Protein AF-0000000087758299 (afdb_homodimer)

Foldseek 3Di:
DPPPQDAADDDPRLQVQLVQLVVLLVVLVVVLVVLVHDVVCLVCLLCVLVVLCCLCVVALVSNLVSSQVQQDLPVLVVLVVVQVPDPDHDCVSSNSSSSSSNSSSNQSNLQAARADSPDDQRHNHGHDDRSVVVVVVVVVVVVPPPVPPPPPDD/DPPPQDAADDDPRLQVQLVQLVVLLVVLVVVLVVLVHDVVCLVCLLCVLVVLCCLCVVALVSNLVSSQVQQDLPVLVVLVVVQVPDPDHDCVSSNSSSSSSNSNSNCSNLQAARADSPDDQHHRHHDPDRSVVVVVVVVVVVVPPPVPPPPPDD

Secondary structure (DSSP, 8-state):
----PPPP--HHHHHHHHHHHHHHHHHHHHHHHHTT--HHHHHHHHHHGGGGGGGGGG-HHHHHHHHHHHSSSHHHHHHHHHHHHSSS--HHHHHHHHHHHHHHHHHHHTT--PBPTT-TT-BSS--SS-HHHHHHHHHHHHHH----------/-----PPP--HHHHHHHHHHHHHHHHHHHHHHHHTT--HHHHHHHHHHGGGGGGGGGG-HHHHHHHHHHHSSSHHHHHHHHHHHHSSS--HHHHHHHHHHHHHHHHHHHTT--SBPTT-TT-BSS--SS-HHHHHHHHHHHHHH----------

Solvent-accessible surface area (backbone atoms only — not comparable to full-atom values): 15671 Å² total; per-residue (Å²): 127,84,74,68,75,60,47,28,45,53,71,68,51,30,53,49,50,17,43,28,14,41,32,41,20,51,28,22,50,46,47,32,56,70,69,64,59,61,65,67,58,40,59,55,51,40,54,50,48,61,60,33,46,59,30,40,81,75,34,45,56,48,12,22,52,38,34,35,69,57,53,47,57,41,64,33,31,46,34,42,32,51,37,61,69,39,94,81,49,65,65,63,41,47,46,51,20,23,33,49,44,20,36,42,12,47,42,22,38,56,30,43,51,44,40,40,55,87,33,92,52,33,20,60,33,26,30,89,54,62,45,72,51,49,59,51,45,53,51,42,52,62,61,60,57,58,78,77,73,75,76,78,74,132,129,83,72,68,75,59,47,26,45,54,70,67,51,29,52,49,51,17,44,30,14,41,32,41,20,50,30,22,51,46,47,34,56,70,68,64,58,60,65,68,57,41,58,55,51,39,53,51,49,60,60,34,46,60,31,40,81,76,33,44,57,48,12,20,52,37,31,36,69,58,54,49,55,42,64,33,33,47,34,41,33,52,36,60,68,40,94,81,49,64,65,63,41,45,46,51,20,23,32,49,43,20,35,42,11,47,43,22,38,54,30,43,50,43,42,40,55,86,34,90,54,33,23,61,33,24,48,83,50,59,50,70,49,52,59,52,48,53,52,44,54,62,60,62,58,59,80,76,74,75,77,79,74,133

Structure (mmCIF, N/CA/C/O backbone):
data_AF-0000000087758299-model_v1
#
loop_
_entity.id
_entity.type
_entity.pdbx_description
1 polymer 'DUF4260 family protein'
#
loop_
_atom_site.group_PDB
_atom_site.id
_atom_site.type_symbol
_atom_site.label_atom_id
_atom_site.label_alt_id
_atom_site.label_comp_id
_atom_site.label_asym_id
_atom_site.label_entity_id
_atom_site.label_seq_id
_atom_site.pdbx_PDB_ins_code
_atom_site.Cartn_x
_atom_site.Cartn_y
_atom_site.Cartn_z
_atom_site.occupancy
_atom_site.B_iso_or_equiv
_atom_site.auth_seq_id
_atom_site.auth_comp_id
_atom_site.auth_asym_id
_atom_site.auth_atom_id
_atom_site.pdbx_PDB_model_num
ATOM 1 N N . MET A 1 1 ? -8.422 23.734 21.812 1 24.78 1 MET A N 1
ATOM 2 C CA . MET A 1 1 ? -7.469 24.031 20.75 1 24.78 1 MET A CA 1
ATOM 3 C C . MET A 1 1 ? -7.848 23.312 19.453 1 24.78 1 MET A C 1
ATOM 5 O O . MET A 1 1 ? -8.039 22.094 19.453 1 24.78 1 MET A O 1
ATOM 9 N N . SER A 1 2 ? -8.492 23.953 18.547 1 30.08 2 SER A N 1
ATOM 10 C CA . SER A 1 2 ? -9.039 23.469 17.281 1 30.08 2 SER A CA 1
ATOM 11 C C . SER A 1 2 ? -8.008 22.656 16.5 1 30.08 2 SER A C 1
ATOM 13 O O . SER A 1 2 ? -7.031 23.203 15.992 1 30.08 2 SER A O 1
ATOM 15 N N . THR A 1 3 ? -7.633 21.562 16.953 1 37.59 3 THR A N 1
ATOM 16 C CA . THR A 1 3 ? -6.574 20.781 16.328 1 37.59 3 THR A CA 1
ATOM 17 C C . THR A 1 3 ? -6.832 20.625 14.836 1 37.59 3 THR A C 1
ATOM 19 O O . THR A 1 3 ? -7.891 20.125 14.43 1 37.59 3 THR A O 1
ATOM 22 N N . SER A 1 4 ? -6.457 21.609 14.117 1 42.75 4 SER A N 1
ATOM 23 C CA . SER A 1 4 ? -6.578 21.625 12.664 1 42.75 4 SER A CA 1
ATOM 24 C C . SER A 1 4 ? -6.34 20.234 12.078 1 42.75 4 SER A C 1
ATOM 26 O O . SER A 1 4 ? -5.5 19.484 12.578 1 42.75 4 SER A O 1
ATOM 28 N N . PRO A 1 5 ? -7.305 19.75 11.359 1 45.34 5 PRO A N 1
ATOM 29 C CA . PRO A 1 5 ? -7.176 18.422 10.766 1 45.34 5 PRO A CA 1
ATOM 30 C C . PRO A 1 5 ? -5.82 18.203 10.086 1 45.34 5 PRO A C 1
ATOM 32 O O . PRO A 1 5 ? -5.207 19.156 9.609 1 45.34 5 PRO A O 1
ATOM 35 N N . PRO A 1 6 ? -5.16 17.203 10.422 1 47.31 6 PRO A N 1
ATOM 36 C CA . PRO A 1 6 ? -3.846 16.906 9.852 1 47.31 6 PRO A CA 1
ATOM 37 C C . PRO A 1 6 ? -3.822 17.047 8.328 1 47.31 6 PRO A C 1
ATOM 39 O O . PRO A 1 6 ? -4.812 16.719 7.664 1 47.31 6 PRO A O 1
ATOM 42 N N . PRO A 1 7 ? -2.924 17.844 7.805 1 54.03 7 PRO A N 1
ATOM 43 C CA . PRO A 1 7 ? -2.885 18.031 6.352 1 54.03 7 PRO A CA 1
ATOM 44 C C . PRO A 1 7 ? -2.691 16.734 5.59 1 54.03 7 PRO A C 1
ATOM 46 O O . PRO A 1 7 ? -2.086 15.789 6.109 1 54.03 7 PRO A O 1
ATOM 49 N N . PRO A 1 8 ? -3.318 16.516 4.484 1 61.97 8 PRO A N 1
ATOM 50 C CA . PRO A 1 8 ? -3.125 15.414 3.533 1 61.97 8 PRO A CA 1
ATOM 51 C C . PRO A 1 8 ? -1.672 15.273 3.084 1 61.97 8 PRO A C 1
ATOM 53 O O . PRO A 1 8 ? -0.846 16.141 3.367 1 61.97 8 PRO A O 1
ATOM 56 N N . ALA A 1 9 ? -1.353 14.062 2.668 1 74 9 ALA A N 1
ATOM 57 C CA . ALA A 1 9 ? -0.071 13.914 1.982 1 74 9 ALA A CA 1
ATOM 58 C C . ALA A 1 9 ? 0.152 15.039 0.98 1 74 9 ALA A C 1
ATOM 60 O O . ALA A 1 9 ? -0.799 15.539 0.371 1 74 9 ALA A O 1
ATOM 61 N N . ARG A 1 10 ? 1.355 15.469 0.818 1 78.75 10 ARG A N 1
ATOM 62 C CA . ARG A 1 10 ? 1.661 16.641 0.002 1 78.75 10 ARG A CA 1
ATOM 63 C C . ARG A 1 10 ? 2.725 16.312 -1.042 1 78.75 10 ARG A C 1
ATOM 65 O O . ARG A 1 10 ? 3.547 15.422 -0.841 1 78.75 10 ARG A O 1
ATOM 72 N N . GLY A 1 11 ? 2.682 17.141 -2.141 1 84.06 11 GLY A N 1
ATOM 73 C CA . GLY A 1 11 ? 3.744 17.125 -3.131 1 84.06 11 GLY A CA 1
ATOM 74 C C . GLY A 1 11 ? 3.98 15.75 -3.73 1 84.06 11 GLY A C 1
ATOM 75 O O . GLY A 1 11 ? 3.029 15.062 -4.109 1 84.06 11 GLY A O 1
ATOM 76 N N . MET A 1 12 ? 5.277 15.477 -3.854 1 88.81 12 MET A N 1
ATOM 77 C CA . MET A 1 12 ? 5.676 14.242 -4.523 1 88.81 12 MET A CA 1
ATOM 78 C C . MET A 1 12 ? 5.242 13.023 -3.719 1 88.81 12 MET A C 1
ATOM 80 O O . MET A 1 12 ? 4.949 11.969 -4.289 1 88.81 12 MET A O 1
ATOM 84 N N . VAL A 1 13 ? 5.199 13.125 -2.453 1 91.5 13 VAL A N 1
ATOM 85 C CA . VAL A 1 13 ? 4.758 12.023 -1.611 1 91.5 13 VAL A CA 1
ATOM 86 C C . VAL A 1 13 ? 3.322 11.641 -1.973 1 91.5 13 VAL A C 1
ATOM 88 O O . VAL A 1 13 ? 3 10.453 -2.092 1 91.5 13 VAL A O 1
ATOM 91 N N . ARG A 1 14 ? 2.473 12.625 -2.188 1 90.19 14 ARG A N 1
ATOM 92 C CA . ARG A 1 14 ? 1.103 12.344 -2.602 1 90.19 14 ARG A CA 1
ATOM 93 C C . ARG A 1 14 ? 1.072 11.641 -3.955 1 90.19 14 ARG A C 1
ATOM 95 O O . ARG A 1 14 ? 0.342 10.664 -4.137 1 90.19 14 ARG A O 1
ATOM 102 N N . VAL A 1 15 ? 1.81 12.195 -4.852 1 92.38 15 VAL A N 1
ATOM 103 C CA . VAL A 1 15 ? 1.862 11.625 -6.195 1 92.38 15 VAL A CA 1
ATOM 104 C C . VAL A 1 15 ? 2.305 10.164 -6.121 1 92.38 15 VAL A C 1
ATOM 106 O O . VAL A 1 15 ? 1.703 9.297 -6.758 1 92.38 15 VAL A O 1
ATOM 109 N N . LEU A 1 16 ? 3.309 9.883 -5.348 1 95.56 16 LEU A N 1
ATOM 110 C CA . LEU A 1 16 ? 3.822 8.523 -5.227 1 95.56 16 LEU A CA 1
ATOM 111 C C . LEU A 1 16 ? 2.783 7.605 -4.594 1 95.56 16 LEU A C 1
ATOM 113 O O . LEU A 1 16 ? 2.613 6.465 -5.023 1 95.56 16 LEU A O 1
ATOM 117 N N . LEU A 1 17 ? 2.105 8.125 -3.602 1 96.12 17 LEU A N 1
ATOM 118 C CA . LEU A 1 17 ? 1.071 7.305 -2.975 1 96.12 17 LEU A CA 1
ATOM 119 C C . LEU A 1 17 ? -0.034 6.973 -3.969 1 96.12 17 LEU A C 1
ATOM 121 O O . LEU A 1 17 ? -0.535 5.844 -3.992 1 96.12 17 LEU A O 1
ATOM 125 N N . GLN A 1 18 ? -0.394 7.898 -4.801 1 95.56 18 GLN A N 1
ATOM 126 C CA . GLN A 1 18 ? -1.412 7.66 -5.82 1 95.56 18 GLN A CA 1
ATOM 127 C C . GLN A 1 18 ? -0.912 6.688 -6.883 1 95.56 18 GLN A C 1
ATOM 129 O O . GLN A 1 18 ? -1.662 5.828 -7.348 1 95.56 18 GLN A O 1
ATOM 134 N N . LEU A 1 19 ? 0.314 6.816 -7.227 1 97.69 19 LEU A N 1
ATOM 135 C CA . LEU A 1 19 ? 0.896 5.895 -8.195 1 97.69 19 LEU A CA 1
ATOM 136 C C . LEU A 1 19 ? 0.991 4.488 -7.617 1 97.69 19 LEU A C 1
ATOM 138 O O . LEU A 1 19 ? 0.812 3.502 -8.336 1 97.69 19 LEU A O 1
ATOM 142 N N . GLU A 1 20 ? 1.35 4.395 -6.352 1 98.69 20 GLU A N 1
ATOM 143 C CA . GLU A 1 20 ? 1.316 3.088 -5.703 1 98.69 20 GLU A CA 1
ATOM 144 C C . GLU A 1 20 ? -0.057 2.438 -5.84 1 98.69 20 GLU A C 1
ATOM 146 O O . GLU A 1 20 ? -0.158 1.249 -6.156 1 98.69 20 GLU A O 1
ATOM 151 N N . GLY A 1 21 ? -1.093 3.271 -5.562 1 98.5 21 GLY A N 1
ATOM 152 C CA . GLY A 1 21 ? -2.445 2.764 -5.73 1 98.5 21 GLY A CA 1
ATOM 153 C C . GLY A 1 21 ? -2.729 2.279 -7.141 1 98.5 21 GLY A C 1
ATOM 154 O O . GLY A 1 21 ? -3.314 1.212 -7.332 1 98.5 21 GLY A O 1
ATOM 155 N N . PHE A 1 22 ? -2.367 3.041 -8.086 1 98.62 22 PHE A N 1
ATOM 156 C CA . PHE A 1 22 ? -2.602 2.699 -9.484 1 98.62 22 PHE A CA 1
ATOM 157 C C . PHE A 1 22 ? -1.884 1.406 -9.852 1 98.62 22 PHE A C 1
ATOM 159 O O . PHE A 1 22 ? -2.463 0.532 -10.5 1 98.62 22 PHE A O 1
ATOM 166 N N . CYS A 1 23 ? -0.636 1.288 -9.492 1 98.88 23 CYS A N 1
ATOM 167 C CA . CYS A 1 23 ? 0.125 0.084 -9.812 1 98.88 23 CYS A CA 1
ATOM 168 C C . CYS A 1 23 ? -0.462 -1.133 -9.102 1 98.88 23 CYS A C 1
ATOM 170 O O . CYS A 1 23 ? -0.442 -2.24 -9.648 1 98.88 23 CYS A O 1
ATOM 172 N N . LEU A 1 24 ? -0.934 -0.94 -7.871 1 98.94 24 LEU A N 1
ATOM 173 C CA . LEU A 1 24 ? -1.623 -2.031 -7.188 1 98.94 24 LEU A CA 1
ATOM 174 C C . LEU A 1 24 ? -2.855 -2.469 -7.973 1 98.94 24 LEU A C 1
ATOM 176 O O . LEU A 1 24 ? -3.096 -3.666 -8.141 1 98.94 24 LEU A O 1
ATOM 180 N N . LEU A 1 25 ? -3.625 -1.506 -8.453 1 98.94 25 LEU A N 1
ATOM 181 C CA . LEU A 1 25 ? -4.781 -1.808 -9.289 1 98.94 25 LEU A CA 1
ATOM 182 C C . LEU A 1 25 ? -4.371 -2.652 -10.492 1 98.94 25 LEU A C 1
ATOM 184 O O . LEU A 1 25 ? -4.973 -3.697 -10.75 1 98.94 25 LEU A O 1
ATOM 188 N N . VAL A 1 26 ? -3.395 -2.246 -11.156 1 98.94 26 VAL A N 1
ATOM 189 C CA . VAL A 1 26 ? -2.945 -2.934 -12.359 1 98.94 26 VAL A CA 1
ATOM 190 C C . VAL A 1 26 ? -2.5 -4.352 -12.016 1 98.94 26 VAL A C 1
ATOM 192 O O . VAL A 1 26 ? -2.914 -5.316 -12.664 1 98.94 26 VAL A O 1
ATOM 195 N N . ALA A 1 27 ? -1.691 -4.492 -11.008 1 98.94 27 ALA A N 1
ATOM 196 C CA . ALA A 1 27 ? -1.198 -5.809 -10.609 1 98.94 27 ALA A CA 1
ATOM 197 C C . ALA A 1 27 ? -2.354 -6.754 -10.297 1 98.94 27 ALA A C 1
ATOM 199 O O . ALA A 1 27 ? -2.332 -7.922 -10.695 1 98.94 27 ALA A O 1
ATOM 200 N N . CYS A 1 28 ? -3.309 -6.219 -9.602 1 98.94 28 CYS A N 1
ATOM 201 C CA . CYS A 1 28 ? -4.422 -7.059 -9.172 1 98.94 28 CYS A CA 1
ATOM 202 C C . CYS A 1 28 ? -5.305 -7.438 -10.359 1 98.94 28 CYS A C 1
ATOM 204 O O . CYS A 1 28 ? -5.84 -8.547 -10.406 1 98.94 28 CYS A O 1
ATOM 206 N N . VAL A 1 29 ? -5.496 -6.535 -11.289 1 98.94 29 VAL A N 1
ATOM 207 C CA . VAL A 1 29 ? -6.27 -6.836 -12.484 1 98.94 29 VAL A CA 1
ATOM 208 C C . VAL A 1 29 ? -5.555 -7.902 -13.312 1 98.94 29 VAL A C 1
ATOM 210 O O . VAL A 1 29 ? -6.18 -8.844 -13.797 1 98.94 29 VAL A O 1
ATOM 213 N N . VAL A 1 30 ? -4.273 -7.797 -13.477 1 98.88 30 VAL A N 1
ATOM 214 C CA . VAL A 1 30 ? -3.484 -8.781 -14.211 1 98.88 30 VAL A CA 1
ATOM 215 C C . VAL A 1 30 ? -3.557 -10.133 -13.5 1 98.88 30 VAL A C 1
ATOM 217 O O . VAL A 1 30 ? -3.73 -11.172 -14.148 1 98.88 30 VAL A O 1
ATOM 220 N N . ALA A 1 31 ? -3.453 -10.133 -12.203 1 98.75 31 ALA A N 1
ATOM 221 C CA . ALA A 1 31 ? -3.549 -11.375 -11.438 1 98.75 31 ALA A CA 1
ATOM 222 C C . ALA A 1 31 ? -4.906 -12.039 -11.633 1 98.75 31 ALA A C 1
ATOM 224 O O . ALA A 1 31 ? -4.984 -13.25 -11.852 1 98.75 31 ALA A O 1
ATOM 225 N N . TYR A 1 32 ? -5.906 -11.258 -11.523 1 98.88 32 TYR A N 1
ATOM 226 C CA . TYR A 1 32 ? -7.258 -11.789 -11.672 1 98.88 32 TYR A CA 1
ATOM 227 C C . TYR A 1 32 ? -7.449 -12.406 -13.055 1 98.88 32 TYR A C 1
ATOM 229 O O . TYR A 1 32 ? -8.07 -13.461 -13.188 1 98.88 32 TYR A O 1
ATOM 237 N N . ALA A 1 33 ? -6.98 -11.742 -14.109 1 98.62 33 ALA A N 1
ATOM 238 C CA . ALA A 1 33 ? -7.039 -12.266 -15.469 1 98.62 33 ALA A CA 1
ATOM 239 C C . ALA A 1 33 ? -6.277 -13.586 -15.586 1 98.62 33 ALA A C 1
ATOM 241 O O . ALA A 1 33 ? -6.754 -14.539 -16.203 1 98.62 33 ALA A O 1
ATOM 242 N N . LYS A 1 34 ? -5.145 -13.648 -14.992 1 97.31 34 LYS A N 1
ATOM 243 C CA . LYS A 1 34 ? -4.32 -14.852 -15.023 1 97.31 34 LYS A CA 1
ATOM 244 C C . LYS A 1 34 ? -5.031 -16.016 -14.344 1 97.31 34 LYS A C 1
ATOM 246 O O . LYS A 1 34 ? -4.867 -17.172 -14.75 1 97.31 34 LYS A O 1
ATOM 251 N N . LEU A 1 35 ? -5.789 -15.68 -13.367 1 97.5 35 LEU A N 1
ATOM 252 C CA . LEU A 1 35 ? -6.543 -16.688 -12.633 1 97.5 35 LEU A CA 1
ATOM 253 C C . LEU A 1 35 ? -7.816 -17.062 -13.375 1 97.5 35 LEU A C 1
ATOM 255 O O . LEU A 1 35 ? -8.578 -17.922 -12.914 1 97.5 35 LEU A O 1
ATOM 259 N N . GLN A 1 36 ? -8.047 -16.344 -14.484 1 98.12 36 GLN A N 1
ATOM 260 C CA . GLN A 1 36 ? -9.203 -16.594 -15.336 1 98.12 36 GLN A CA 1
ATOM 261 C C . GLN A 1 36 ? -10.508 -16.359 -14.578 1 98.12 36 GLN A C 1
ATOM 263 O O . GLN A 1 36 ? -11.445 -17.156 -14.688 1 98.12 36 GLN A O 1
ATOM 268 N N . GLY A 1 37 ? -10.516 -15.32 -13.805 1 98.12 37 GLY A N 1
ATOM 269 C CA . GLY A 1 37 ? -11.688 -14.969 -13.023 1 98.12 37 GLY A CA 1
ATOM 270 C C . GLY A 1 37 ? -12.852 -14.484 -13.867 1 98.12 37 GLY A C 1
ATOM 271 O O . GLY A 1 37 ? -12.664 -14.102 -15.023 1 98.12 37 GLY A O 1
ATOM 272 N N . ASN A 1 38 ? -14.086 -14.57 -13.297 1 98.75 38 ASN A N 1
ATOM 273 C CA . ASN A 1 38 ? -15.305 -14.055 -13.906 1 98.75 38 ASN A CA 1
ATOM 274 C C . ASN A 1 38 ? -15.406 -12.539 -13.758 1 98.75 38 ASN A C 1
ATOM 276 O O . ASN A 1 38 ? -15.492 -12.023 -12.641 1 98.75 38 ASN A O 1
ATOM 280 N N . TRP A 1 39 ? -15.531 -11.836 -14.859 1 98.69 39 TRP A N 1
ATOM 281 C CA . TRP A 1 39 ? -15.438 -10.375 -14.859 1 98.69 39 TRP A CA 1
ATOM 282 C C . TRP A 1 39 ? -16.734 -9.75 -14.367 1 98.69 39 TRP A C 1
ATOM 284 O O . TRP A 1 39 ? -16.75 -8.578 -13.969 1 98.69 39 TRP A O 1
ATOM 294 N N . ILE A 1 40 ? -17.812 -10.438 -14.469 1 98.69 40 ILE A N 1
ATOM 295 C CA . ILE A 1 40 ? -19.047 -9.961 -13.859 1 98.69 40 ILE A CA 1
ATOM 296 C C . ILE A 1 40 ? -18.906 -9.938 -12.336 1 98.69 40 ILE A C 1
ATOM 298 O O . ILE A 1 40 ? -19.297 -8.969 -11.688 1 98.69 40 ILE A O 1
ATOM 302 N N . VAL A 1 41 ? -18.328 -11.023 -11.773 1 98.62 41 VAL A N 1
ATOM 303 C CA . VAL A 1 41 ? -18.047 -11.102 -10.344 1 98.62 41 VAL A CA 1
ATOM 304 C C . VAL A 1 41 ? -17.062 -10 -9.953 1 98.62 41 VAL A C 1
ATOM 306 O O . VAL A 1 41 ? -17.203 -9.359 -8.914 1 98.62 41 VAL A O 1
ATOM 309 N N . PHE A 1 42 ? -16.062 -9.797 -10.812 1 98.88 42 PHE A N 1
ATOM 310 C CA . PHE A 1 42 ? -15.102 -8.734 -10.578 1 98.88 42 PHE A CA 1
ATOM 311 C C . PHE A 1 42 ? -15.805 -7.383 -10.453 1 98.88 42 PHE A C 1
ATOM 313 O O . PHE A 1 42 ? -15.57 -6.641 -9.5 1 98.88 42 PHE A O 1
ATOM 320 N N . ALA A 1 43 ? -16.703 -7.062 -11.422 1 98.56 43 ALA A N 1
ATOM 321 C CA . ALA A 1 43 ? -17.359 -5.766 -11.477 1 98.56 43 ALA A CA 1
ATOM 322 C C . ALA A 1 43 ? -18.203 -5.531 -10.227 1 98.56 43 ALA A C 1
ATOM 324 O O . ALA A 1 43 ? -18.109 -4.473 -9.594 1 98.56 43 ALA A O 1
ATOM 325 N N . PHE A 1 44 ? -18.969 -6.477 -9.789 1 98.12 44 PHE A N 1
ATOM 326 C CA . PHE A 1 44 ? -19.828 -6.316 -8.617 1 98.12 44 PHE A CA 1
ATOM 327 C C . PHE A 1 44 ? -19 -6.332 -7.336 1 98.12 44 PHE A C 1
ATOM 329 O O . PHE A 1 44 ? -19.25 -5.539 -6.422 1 98.12 44 PHE A O 1
ATOM 336 N N . GLY A 1 45 ? -18.062 -7.25 -7.277 1 98.69 45 GLY A N 1
ATOM 337 C CA . GLY A 1 45 ? -17.188 -7.316 -6.109 1 98.69 45 GLY A CA 1
ATOM 338 C C . GLY A 1 45 ? -16.359 -6.066 -5.918 1 98.69 45 GLY A C 1
ATOM 339 O O . GLY A 1 45 ? -16.094 -5.656 -4.785 1 98.69 45 GLY A O 1
ATOM 340 N N . PHE A 1 46 ? -16.016 -5.469 -7.059 1 98.75 46 PHE A N 1
ATOM 341 C CA . PHE A 1 46 ? -15.18 -4.277 -7.07 1 98.75 46 PHE A CA 1
ATOM 342 C C . PHE A 1 46 ? -15.836 -3.143 -6.293 1 98.75 46 PHE A C 1
ATOM 344 O O . PHE A 1 46 ? -15.156 -2.369 -5.617 1 98.75 46 PHE A O 1
ATOM 351 N N . PHE A 1 47 ? -17.141 -3.09 -6.293 1 98.06 47 PHE A N 1
ATOM 352 C CA . PHE A 1 47 ? -17.812 -1.958 -5.668 1 98.06 47 PHE A CA 1
ATOM 353 C C . PHE A 1 47 ? -18.5 -2.381 -4.375 1 98.06 47 PHE A C 1
ATOM 355 O O . PHE A 1 47 ? -19.125 -1.56 -3.695 1 98.06 47 PHE A O 1
ATOM 362 N N . ALA A 1 48 ? -18.328 -3.635 -3.986 1 98.06 48 ALA A N 1
ATOM 363 C CA . ALA A 1 48 ? -19.047 -4.172 -2.83 1 98.06 48 ALA A CA 1
ATOM 364 C C . ALA A 1 48 ? -18.641 -3.438 -1.552 1 98.06 48 ALA A C 1
ATOM 366 O O . ALA A 1 48 ? -19.5 -3.146 -0.705 1 98.06 48 ALA A O 1
ATOM 367 N N . GLY A 1 49 ? -17.406 -3.111 -1.386 1 97.69 49 GLY A N 1
ATOM 368 C CA . GLY A 1 49 ? -16.922 -2.447 -0.184 1 97.69 49 GLY A CA 1
ATOM 369 C C . GLY A 1 49 ? -17.516 -1.066 0.011 1 97.69 49 GLY A C 1
ATOM 370 O O . GLY A 1 49 ? -17.594 -0.568 1.137 1 97.69 49 GLY A O 1
ATOM 371 N N . ASP A 1 50 ? -17.875 -0.458 -1.039 1 97.38 50 ASP A N 1
ATOM 372 C CA . ASP A 1 50 ? -18.406 0.896 -0.981 1 97.38 50 ASP A CA 1
ATOM 373 C C . ASP A 1 50 ? -19.719 0.934 -0.194 1 97.38 50 ASP A C 1
ATOM 375 O O . ASP A 1 50 ? -20.141 1.996 0.27 1 97.38 50 ASP A O 1
ATOM 379 N N . LEU A 1 51 ? -20.359 -0.198 -0.043 1 97.19 51 LEU A N 1
ATOM 380 C CA . LEU A 1 51 ? -21.609 -0.273 0.725 1 97.19 51 LEU A CA 1
ATOM 381 C C . LEU A 1 51 ? -21.359 0.094 2.186 1 97.19 51 LEU A C 1
ATOM 383 O O . LEU A 1 51 ? -22.281 0.554 2.875 1 97.19 51 LEU A O 1
ATOM 387 N N . PHE A 1 52 ? -20.203 -0.075 2.652 1 97.25 52 PHE A N 1
ATOM 388 C CA . PHE A 1 52 ? -19.875 0.233 4.039 1 97.25 52 PHE A CA 1
ATOM 389 C C . PHE A 1 52 ? -19.922 1.735 4.285 1 97.25 52 PHE A C 1
ATOM 391 O O . PHE A 1 52 ? -20 2.18 5.434 1 97.25 52 PHE A O 1
ATOM 398 N N . SER A 1 53 ? -19.906 2.508 3.182 1 94.44 53 SER A N 1
ATOM 399 C CA . SER A 1 53 ? -20 3.957 3.328 1 94.44 53 SER A CA 1
ATOM 400 C C . SER A 1 53 ? -21.359 4.367 3.867 1 94.44 53 SER A C 1
ATOM 402 O O . SER A 1 53 ? -21.547 5.508 4.297 1 94.44 53 SER A O 1
ATOM 404 N N . LEU A 1 54 ? -22.297 3.49 3.846 1 95.94 54 LEU A N 1
ATOM 405 C CA . LEU A 1 54 ? -23.609 3.773 4.43 1 95.94 54 LEU A CA 1
ATOM 406 C C . LEU A 1 54 ? -23.484 4.074 5.918 1 95.94 54 LEU A C 1
ATOM 408 O O . LEU A 1 54 ? -24.391 4.645 6.516 1 95.94 54 LEU A O 1
ATOM 412 N N . GLY A 1 55 ? -22.438 3.689 6.48 1 95.5 55 GLY A N 1
ATOM 413 C CA . GLY A 1 55 ? -22.172 3.98 7.879 1 95.5 55 GLY A CA 1
ATOM 414 C C . GLY A 1 55 ? -22.156 5.465 8.188 1 95.5 55 GLY A C 1
ATOM 415 O O . GLY A 1 55 ? -22.391 5.867 9.336 1 95.5 55 GLY A O 1
ATOM 416 N N . TYR A 1 56 ? -21.922 6.277 7.199 1 94 56 TYR A N 1
ATOM 417 C CA . TYR A 1 56 ? -21.906 7.719 7.414 1 94 56 TYR A CA 1
ATOM 418 C C . TYR A 1 56 ? -23.281 8.227 7.82 1 94 56 TYR A C 1
ATOM 420 O O . TYR A 1 56 ? -23.406 9.312 8.391 1 94 56 TYR A O 1
ATOM 428 N N . ALA A 1 57 ? -24.344 7.5 7.5 1 95.31 57 ALA A N 1
ATOM 429 C CA . ALA A 1 57 ? -25.688 7.852 7.957 1 95.31 57 ALA A CA 1
ATOM 430 C C . ALA A 1 57 ? -25.75 7.891 9.484 1 95.31 57 ALA A C 1
ATOM 432 O O . ALA A 1 57 ? -26.578 8.602 10.055 1 95.31 57 ALA A O 1
ATOM 433 N N . GLY A 1 58 ? -24.922 7.184 10.141 1 96.38 58 GLY A N 1
ATOM 434 C CA . GLY A 1 58 ? -24.891 7.148 11.594 1 96.38 58 GLY A CA 1
ATOM 435 C C . GLY A 1 58 ? -23.906 8.133 12.188 1 96.38 58 GLY A C 1
ATOM 436 O O . GLY A 1 58 ? -23.641 8.109 13.391 1 96.38 58 GLY A O 1
ATOM 437 N N . GLY A 1 59 ? -23.234 8.953 11.32 1 95.62 59 GLY A N 1
ATOM 438 C CA . GLY A 1 59 ? -22.266 9.938 11.773 1 95.62 59 GLY A CA 1
ATOM 439 C C . GLY A 1 59 ? -20.875 9.68 11.25 1 95.62 59 GLY A C 1
ATOM 440 O O . GLY A 1 59 ? -20.594 8.617 10.695 1 95.62 59 GLY A O 1
ATOM 441 N N . ASN A 1 60 ? -20.031 10.625 11.422 1 92.62 60 ASN A N 1
ATOM 442 C CA . ASN A 1 60 ? -18.688 10.602 10.82 1 92.62 60 ASN A CA 1
ATOM 443 C C . ASN A 1 60 ? -17.828 9.492 11.422 1 92.62 60 ASN A C 1
ATOM 445 O O . ASN A 1 60 ? -17.078 8.836 10.703 1 92.62 60 ASN A O 1
ATOM 449 N N . TRP A 1 61 ? -17.891 9.352 12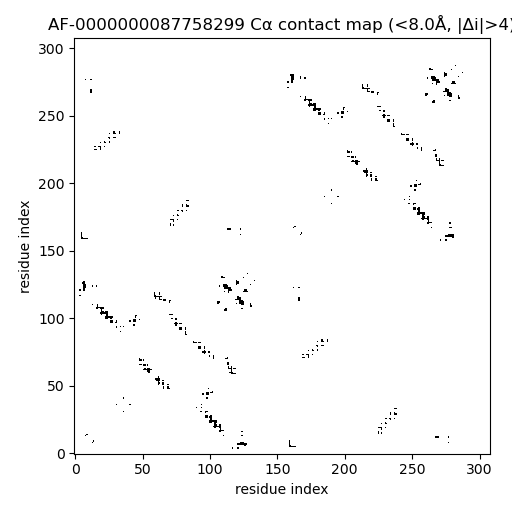.758 1 93.38 61 TRP A N 1
ATOM 450 C CA . TRP A 1 61 ? -17.062 8.336 13.398 1 93.38 61 TRP A CA 1
ATOM 451 C C . TRP A 1 61 ? -17.438 6.941 12.898 1 93.38 61 TRP A C 1
ATOM 453 O O . TRP A 1 61 ? -16.562 6.164 12.508 1 93.38 61 TRP A O 1
ATOM 463 N N . LEU A 1 62 ? -18.688 6.629 12.898 1 95.31 62 LEU A N 1
ATOM 464 C CA . LEU A 1 62 ? -19.141 5.332 12.422 1 95.31 62 LEU A CA 1
ATOM 465 C C . LEU A 1 62 ? -18.844 5.172 10.93 1 95.31 62 LEU A C 1
ATOM 467 O O . LEU A 1 62 ? -18.422 4.105 10.492 1 95.31 62 LEU A O 1
ATOM 471 N N . GLY A 1 63 ? -19.125 6.223 10.164 1 95.94 63 GLY A N 1
ATOM 472 C CA . GLY A 1 63 ? -18.828 6.207 8.742 1 95.94 63 GLY A CA 1
ATOM 473 C C . GLY A 1 63 ? -17.375 5.906 8.438 1 95.94 63 GLY A C 1
ATOM 474 O O . GLY A 1 63 ? -17.078 5.023 7.629 1 95.94 63 GLY A O 1
ATOM 475 N N . ALA A 1 64 ? -16.484 6.602 9.125 1 93.81 64 ALA A N 1
ATOM 476 C CA . ALA A 1 64 ? -15.055 6.402 8.93 1 93.81 64 ALA A CA 1
ATOM 477 C C . ALA A 1 64 ? -14.633 4.992 9.328 1 93.81 64 ALA A C 1
ATOM 479 O O . ALA A 1 64 ? -13.844 4.348 8.633 1 93.81 64 ALA A O 1
ATOM 480 N N . THR A 1 65 ? -15.148 4.531 10.461 1 96.31 65 THR A N 1
ATOM 481 C CA . THR A 1 65 ? -14.82 3.197 10.945 1 96.31 65 THR A CA 1
ATOM 482 C C . THR A 1 65 ? -15.266 2.133 9.953 1 96.31 65 THR A C 1
ATOM 484 O O . THR A 1 65 ? -14.484 1.254 9.586 1 96.31 65 THR A O 1
ATOM 487 N N . MET A 1 66 ? -16.469 2.23 9.477 1 96.81 66 MET A N 1
ATOM 488 C CA . MET A 1 66 ? -17.016 1.248 8.547 1 96.81 66 MET A CA 1
ATOM 489 C C . MET A 1 66 ? -16.297 1.326 7.199 1 96.81 66 MET A C 1
ATOM 491 O O . MET A 1 66 ? -15.977 0.298 6.605 1 96.81 66 MET A O 1
ATOM 495 N N . TYR A 1 67 ? -16.094 2.525 6.727 1 96.25 67 TYR A N 1
ATOM 496 C CA . TYR A 1 67 ? -15.352 2.701 5.484 1 96.25 67 TYR A CA 1
ATOM 497 C C . TYR A 1 67 ? -13.977 2.047 5.574 1 96.25 67 TYR A C 1
ATOM 499 O O . TYR A 1 67 ? -13.602 1.262 4.703 1 96.25 67 TYR A O 1
ATOM 507 N N . ASN A 1 68 ? -13.273 2.365 6.633 1 97.38 68 ASN A N 1
ATOM 508 C CA . ASN A 1 68 ? -11.914 1.874 6.777 1 97.38 68 ASN A CA 1
ATOM 509 C C . ASN A 1 68 ? -11.875 0.357 6.938 1 97.38 68 ASN A C 1
ATOM 511 O O . ASN A 1 68 ? -10.898 -0.289 6.551 1 97.38 68 ASN A O 1
ATOM 515 N N . LEU A 1 69 ? -12.883 -0.258 7.461 1 97.69 69 LEU A N 1
ATOM 516 C CA . LEU A 1 69 ? -12.969 -1.708 7.594 1 97.69 69 LEU A CA 1
ATOM 517 C C . LEU A 1 69 ? -12.859 -2.385 6.234 1 97.69 69 LEU A C 1
ATOM 519 O O . LEU A 1 69 ? -12.211 -3.426 6.102 1 97.69 69 LEU A O 1
ATOM 523 N N . SER A 1 70 ? -13.461 -1.765 5.266 1 97.94 70 SER A N 1
ATOM 524 C CA . SER A 1 70 ? -13.5 -2.404 3.957 1 97.94 70 SER A CA 1
ATOM 525 C C . SER A 1 70 ? -12.438 -1.829 3.027 1 97.94 70 SER A C 1
ATOM 527 O O . SER A 1 70 ? -12.203 -2.359 1.94 1 97.94 70 SER A O 1
ATOM 529 N N . HIS A 1 71 ? -11.773 -0.711 3.445 1 98.19 71 HIS A N 1
ATOM 530 C CA . HIS A 1 71 ? -10.891 -0.03 2.508 1 98.19 71 HIS A CA 1
ATOM 531 C C . HIS A 1 71 ? -9.453 -0.013 3.02 1 98.19 71 HIS A C 1
ATOM 533 O O . HIS A 1 71 ? -8.656 0.835 2.615 1 98.19 71 HIS A O 1
ATOM 539 N N . ASN A 1 72 ? -9.125 -0.921 3.902 1 98.44 72 ASN A N 1
ATOM 540 C CA . ASN A 1 72 ? -7.727 -1.144 4.25 1 98.44 72 ASN A CA 1
ATOM 541 C C . ASN A 1 72 ? -7.195 -2.434 3.633 1 98.44 72 ASN A C 1
ATOM 543 O O . ASN A 1 72 ? -7.969 -3.316 3.264 1 98.44 72 ASN A O 1
ATOM 547 N N . LEU A 1 73 ? -5.906 -2.555 3.537 1 98.88 73 LEU A N 1
ATOM 548 C CA . LEU A 1 73 ? -5.285 -3.66 2.816 1 98.88 73 LEU A CA 1
ATOM 549 C C . LEU A 1 73 ? -5.035 -4.844 3.748 1 98.88 73 LEU A C 1
ATOM 551 O O . LEU A 1 73 ? -4.594 -5.906 3.305 1 98.88 73 LEU A O 1
ATOM 555 N N . VAL A 1 74 ? -5.301 -4.766 5 1 98.81 74 VAL A N 1
ATOM 556 C CA . VAL A 1 74 ? -5.004 -5.828 5.957 1 98.81 74 VAL A CA 1
ATOM 557 C C . VAL A 1 74 ? -5.766 -7.094 5.57 1 98.81 74 VAL A C 1
ATOM 559 O O . VAL A 1 74 ? -5.168 -8.164 5.414 1 98.81 74 VAL A O 1
ATOM 562 N N . GLY A 1 75 ? -7.07 -6.973 5.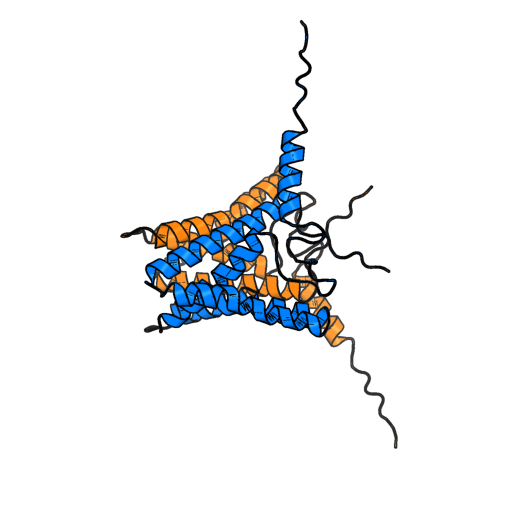355 1 98.5 75 GLY A N 1
ATOM 563 C CA . GLY A 1 75 ? -7.906 -8.109 5.023 1 98.5 75 GLY A CA 1
ATOM 564 C C . GLY A 1 75 ? -7.449 -8.844 3.777 1 98.5 75 GLY A C 1
ATOM 565 O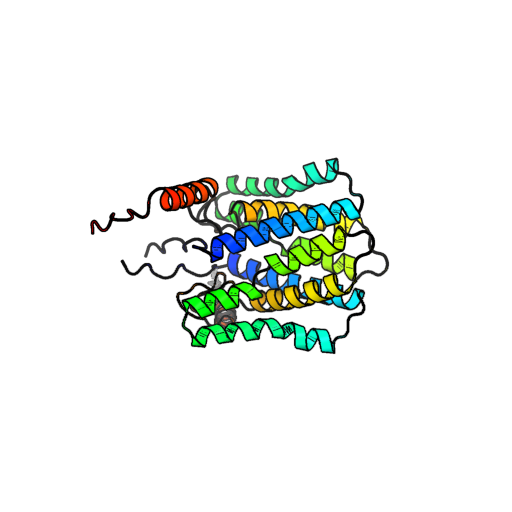 O . GLY A 1 75 ? -7.109 -10.031 3.836 1 98.5 75 GLY A O 1
ATOM 566 N N . PRO A 1 76 ? -7.371 -8.133 2.662 1 98.88 76 PRO A N 1
ATOM 567 C CA . PRO A 1 76 ? -7.02 -8.836 1.429 1 98.88 76 PRO A CA 1
ATOM 568 C C . PRO A 1 76 ? -5.59 -9.367 1.44 1 98.88 76 PRO A C 1
ATOM 570 O O . PRO A 1 76 ? -5.312 -10.414 0.849 1 98.88 76 PRO A O 1
ATOM 573 N N . LEU A 1 77 ? -4.66 -8.727 2.105 1 98.88 77 LEU A N 1
ATOM 574 C CA . LEU A 1 77 ? -3.297 -9.242 2.174 1 98.88 77 LEU A CA 1
ATOM 575 C C . LEU A 1 77 ? -3.236 -10.5 3.027 1 98.88 77 LEU A C 1
ATOM 577 O O . LEU A 1 77 ? -2.441 -11.406 2.752 1 98.88 77 LEU A O 1
ATOM 581 N N . LEU A 1 78 ? -4.031 -10.547 4.039 1 98.75 78 LEU A N 1
ATOM 582 C CA . LEU A 1 78 ? -4.129 -11.781 4.809 1 98.75 78 LEU A CA 1
ATOM 583 C C . LEU A 1 78 ? -4.656 -12.922 3.945 1 98.75 78 LE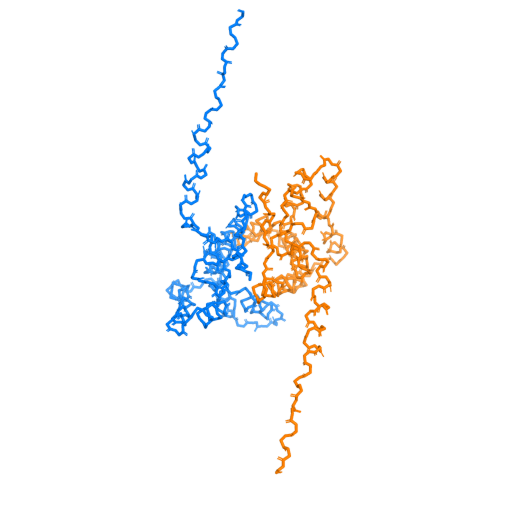U A C 1
ATOM 585 O O . LEU A 1 78 ? -4.16 -14.047 4.023 1 98.75 78 LEU A O 1
ATOM 589 N N . LEU A 1 79 ? -5.637 -12.625 3.129 1 98.75 79 LEU A N 1
ATOM 590 C CA . LEU A 1 79 ? -6.16 -13.641 2.223 1 98.75 79 LEU A CA 1
ATOM 591 C C . LEU A 1 79 ? -5.074 -14.117 1.262 1 98.75 79 LEU A C 1
ATOM 593 O O . LEU A 1 79 ? -4.969 -15.32 0.992 1 98.75 79 LEU A O 1
ATOM 597 N N . VAL A 1 80 ? -4.297 -13.211 0.75 1 98.75 80 VAL A N 1
ATOM 598 C CA . VAL A 1 80 ? -3.197 -13.578 -0.135 1 98.75 80 VAL A CA 1
ATOM 599 C C . VAL A 1 80 ? -2.219 -14.484 0.607 1 98.75 80 VAL A C 1
ATOM 601 O O . VAL A 1 80 ? -1.781 -15.5 0.072 1 98.75 80 VAL A O 1
ATOM 604 N N . SER A 1 81 ? -1.875 -14.141 1.826 1 98.75 81 SER A N 1
ATOM 605 C CA . SER A 1 81 ? -0.933 -14.922 2.619 1 98.75 81 SER A CA 1
ATOM 606 C C . SER A 1 81 ? -1.447 -16.344 2.848 1 98.75 81 SER A C 1
ATOM 608 O O . SER A 1 81 ? -0.7 -17.312 2.699 1 98.75 81 SER A O 1
ATOM 610 N N . ILE A 1 82 ? -2.691 -16.438 3.193 1 98.56 82 ILE A N 1
ATOM 611 C CA . ILE A 1 82 ? -3.309 -17.734 3.422 1 98.56 82 ILE A CA 1
ATOM 612 C C . ILE A 1 82 ? -3.303 -18.547 2.125 1 98.56 82 ILE A C 1
ATOM 614 O O . ILE A 1 82 ? -2.934 -19.719 2.123 1 98.56 82 ILE A O 1
ATOM 618 N N . TYR A 1 83 ? -3.658 -17.922 1.04 1 98.56 83 TYR A N 1
ATOM 619 C CA . TYR A 1 83 ? -3.664 -18.578 -0.262 1 98.56 83 TYR A CA 1
ATOM 620 C C . TYR A 1 83 ? -2.287 -19.141 -0.597 1 98.56 83 TYR A C 1
ATOM 622 O O . TYR A 1 83 ? -2.166 -20.297 -1.027 1 98.56 83 TYR A O 1
ATOM 630 N N . LEU A 1 84 ? -1.298 -18.375 -0.369 1 98.06 84 LEU A N 1
ATOM 631 C CA . LEU A 1 84 ? 0.06 -18.75 -0.737 1 98.06 84 LEU A CA 1
ATOM 632 C C . LEU A 1 84 ? 0.594 -19.828 0.208 1 98.06 84 LEU A C 1
ATOM 634 O O . LEU A 1 84 ? 1.412 -20.656 -0.19 1 98.06 84 LEU A O 1
ATOM 638 N N . ALA A 1 85 ? 0.152 -19.859 1.432 1 97.81 85 ALA A N 1
ATOM 639 C CA . ALA A 1 85 ? 0.698 -20.75 2.453 1 97.81 85 ALA A CA 1
ATOM 640 C C . ALA A 1 85 ? 0.076 -22.141 2.357 1 97.81 85 ALA A C 1
ATOM 642 O O . ALA A 1 85 ? 0.664 -23.125 2.816 1 97.81 85 ALA A O 1
ATOM 643 N N . LEU A 1 86 ? -1.083 -22.156 1.823 1 97 86 LEU A N 1
ATOM 644 C CA . LEU A 1 86 ? -1.79 -23.438 1.749 1 97 86 LEU A CA 1
ATOM 645 C C . LEU A 1 86 ? -1.247 -24.297 0.61 1 97 86 LEU A C 1
ATOM 647 O O . LEU A 1 86 ? -0.944 -23.781 -0.469 1 97 86 LEU A O 1
ATOM 651 N N . PRO A 1 87 ? -1.136 -25.609 0.762 1 95.88 87 PRO A N 1
ATOM 652 C CA . PRO A 1 87 ? -0.652 -26.516 -0.286 1 95.88 87 PRO A CA 1
ATOM 653 C C . PRO A 1 87 ? -1.619 -26.625 -1.464 1 95.88 87 PRO A C 1
ATOM 655 O O . PRO A 1 87 ? -1.188 -26.672 -2.617 1 95.88 87 PRO A O 1
ATOM 658 N N . SER A 1 88 ? -2.916 -26.719 -1.145 1 95.94 88 SER A N 1
ATOM 659 C CA . SER A 1 88 ? -3.971 -26.766 -2.15 1 95.94 88 SER A CA 1
ATOM 660 C C . SER A 1 88 ? -5.027 -25.703 -1.896 1 95.94 88 SER A C 1
ATOM 662 O O . SER A 1 88 ? -6.133 -26 -1.451 1 95.94 88 SER A O 1
ATOM 664 N N . PRO A 1 89 ? -4.66 -24.5 -2.254 1 95.38 89 PRO A N 1
ATOM 665 C CA . PRO A 1 89 ? -5.562 -23.406 -1.891 1 95.38 89 PRO A CA 1
ATOM 666 C C . PRO A 1 89 ? -6.738 -23.266 -2.854 1 95.38 89 PRO A C 1
ATOM 668 O O . PRO A 1 89 ? -6.578 -23.469 -4.062 1 95.38 89 PRO A O 1
ATOM 671 N N . PRO A 1 90 ? -7.953 -23.016 -2.283 1 97.5 90 PRO A N 1
ATOM 672 C CA . PRO A 1 90 ? -9.016 -22.594 -3.197 1 97.5 90 PRO A CA 1
ATOM 673 C C . PRO A 1 90 ? -8.695 -21.281 -3.914 1 97.5 90 PRO A C 1
ATOM 675 O O . PRO A 1 90 ? -8.375 -20.281 -3.268 1 97.5 90 PRO A O 1
ATOM 678 N N . VAL A 1 91 ? -8.82 -21.25 -5.207 1 98 91 VAL A N 1
ATOM 679 C CA . VAL A 1 91 ? -8.414 -20.109 -6.027 1 98 91 VAL A CA 1
ATOM 680 C C . VAL A 1 91 ? -9.281 -18.906 -5.691 1 98 91 VAL A C 1
ATOM 682 O O . VAL A 1 91 ? -8.859 -17.766 -5.875 1 98 91 VAL A O 1
ATOM 685 N N . GLU A 1 92 ? -10.484 -19.109 -5.129 1 97.81 92 GLU A N 1
ATOM 686 C CA . GLU A 1 92 ? -11.422 -18.047 -4.777 1 97.81 92 GLU A CA 1
ATOM 687 C C . GLU A 1 92 ? -10.812 -17.094 -3.748 1 97.81 92 GLU A C 1
ATOM 689 O O . GLU A 1 92 ? -11.125 -15.906 -3.734 1 97.81 92 GLU A O 1
ATOM 694 N N . LEU A 1 93 ? -9.945 -17.625 -2.908 1 98.31 93 LEU A N 1
ATOM 695 C CA . LEU A 1 93 ? -9.266 -16.75 -1.949 1 98.31 93 LEU A CA 1
ATOM 696 C C . LEU A 1 93 ? -8.445 -15.688 -2.666 1 98.31 93 LEU A C 1
ATOM 698 O O . LEU A 1 93 ? -8.508 -14.508 -2.312 1 98.31 93 LEU A O 1
ATOM 702 N N . ALA A 1 94 ? -7.727 -16.109 -3.68 1 98.62 94 ALA A N 1
ATOM 703 C CA . ALA A 1 94 ? -6.902 -15.188 -4.457 1 98.62 94 ALA A CA 1
ATOM 704 C C . ALA A 1 94 ? -7.773 -14.227 -5.266 1 98.62 94 ALA A C 1
ATOM 706 O O . ALA A 1 94 ? -7.445 -13.047 -5.395 1 98.62 94 ALA A O 1
ATOM 707 N N . MET A 1 95 ? -8.852 -14.711 -5.77 1 98.75 95 MET A N 1
A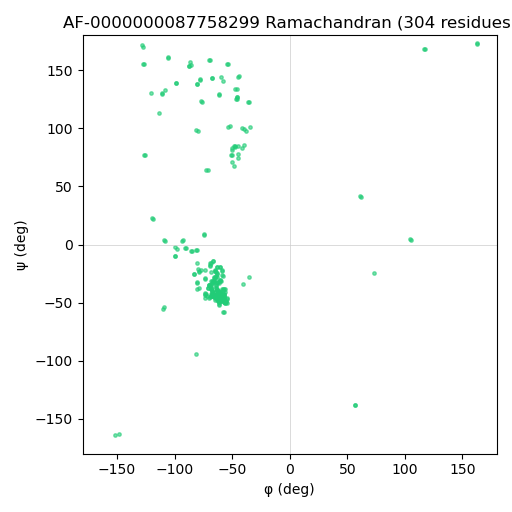TOM 708 C CA . MET A 1 95 ? -9.734 -13.883 -6.59 1 98.75 95 MET A CA 1
ATOM 709 C C . MET A 1 95 ? -10.383 -12.789 -5.75 1 98.75 95 MET A C 1
ATOM 711 O O . MET A 1 95 ? -10.438 -11.633 -6.172 1 98.75 95 MET A O 1
ATOM 715 N N . VAL A 1 96 ? -10.805 -13.148 -4.555 1 98.81 96 VAL A N 1
ATOM 716 C CA . VAL A 1 96 ? -11.414 -12.164 -3.662 1 98.81 96 VAL A CA 1
ATOM 717 C C . VAL A 1 96 ? -10.375 -11.133 -3.238 1 98.81 96 VAL A C 1
ATOM 719 O O . VAL A 1 96 ? -10.648 -9.93 -3.23 1 98.81 96 VAL A O 1
ATOM 722 N N . ALA A 1 97 ? -9.234 -11.609 -2.906 1 98.88 97 ALA A N 1
ATOM 723 C CA . ALA A 1 97 ? -8.156 -10.703 -2.52 1 98.88 97 ALA A CA 1
ATOM 724 C C . ALA A 1 97 ? -7.816 -9.742 -3.654 1 98.88 97 ALA A C 1
ATOM 726 O O . ALA A 1 97 ? -7.629 -8.539 -3.426 1 98.88 97 ALA A O 1
ATOM 727 N N . ALA A 1 98 ? -7.754 -10.234 -4.836 1 98.94 98 ALA A N 1
ATOM 728 C CA . ALA A 1 98 ? -7.406 -9.414 -5.996 1 98.94 98 ALA A CA 1
ATOM 729 C C . ALA A 1 98 ? -8.461 -8.344 -6.246 1 98.94 98 ALA A C 1
ATOM 731 O O . ALA A 1 98 ? -8.125 -7.176 -6.48 1 98.94 98 ALA A O 1
ATOM 732 N N . ILE A 1 99 ? -9.727 -8.727 -6.211 1 98.94 99 ILE A N 1
ATOM 733 C CA . ILE A 1 99 ? -10.805 -7.766 -6.422 1 98.94 99 ILE A CA 1
ATOM 734 C C . ILE A 1 99 ? -10.758 -6.691 -5.34 1 98.94 99 ILE A C 1
ATOM 736 O O . ILE A 1 99 ? -10.844 -5.5 -5.633 1 98.94 99 ILE A O 1
ATOM 740 N N . TRP A 1 100 ? -10.633 -7.16 -4.152 1 98.94 100 TRP A N 1
ATOM 741 C CA . TRP A 1 100 ? -10.617 -6.285 -2.986 1 98.94 100 TRP A CA 1
ATOM 742 C C . TRP A 1 100 ? -9.461 -5.289 -3.068 1 98.94 100 TRP A C 1
ATOM 744 O O . TRP A 1 100 ? -9.672 -4.078 -3 1 98.94 100 TRP A O 1
ATOM 754 N N . MET A 1 101 ? -8.305 -5.734 -3.344 1 98.94 101 MET A N 1
ATOM 755 C CA . MET A 1 101 ? -7.133 -4.871 -3.439 1 98.94 101 MET A CA 1
ATOM 756 C C . MET A 1 101 ? -7.215 -3.98 -4.676 1 98.94 101 MET A C 1
ATOM 758 O O . MET A 1 101 ? -6.738 -2.844 -4.656 1 98.94 101 MET A O 1
ATOM 762 N N . ALA A 1 102 ? -7.754 -4.473 -5.73 1 98.94 102 ALA A N 1
ATOM 763 C CA . ALA A 1 102 ? -7.934 -3.639 -6.918 1 98.94 102 ALA A CA 1
ATOM 764 C C . ALA A 1 102 ? -8.789 -2.412 -6.598 1 98.94 102 ALA A C 1
ATOM 766 O O . ALA A 1 102 ? -8.438 -1.293 -6.98 1 98.94 102 ALA A O 1
ATOM 767 N N . HIS A 1 103 ? -9.859 -2.65 -5.957 1 98.94 103 HIS A N 1
ATOM 768 C CA . HIS A 1 103 ? -10.734 -1.539 -5.605 1 98.94 103 HIS A CA 1
ATOM 769 C C . HIS A 1 103 ? -10.008 -0.525 -4.727 1 98.94 103 HIS A C 1
ATOM 771 O O . HIS A 1 103 ? -10.094 0.682 -4.961 1 98.94 103 HIS A O 1
ATOM 777 N N . ILE A 1 104 ? -9.352 -1.036 -3.734 1 98.69 104 ILE A N 1
ATOM 778 C CA . ILE A 1 104 ? -8.617 -0.161 -2.828 1 98.69 104 ILE A CA 1
ATOM 779 C C . ILE A 1 104 ? -7.551 0.61 -3.605 1 98.69 104 ILE A C 1
ATOM 781 O O . ILE A 1 104 ? -7.387 1.816 -3.41 1 98.69 104 ILE A O 1
ATOM 785 N N . GLY A 1 105 ? -6.82 -0.109 -4.484 1 98.69 105 GLY A N 1
ATOM 786 C CA . GLY A 1 105 ? -5.84 0.555 -5.328 1 98.69 105 GLY A CA 1
ATOM 787 C C . GLY A 1 105 ? -6.438 1.652 -6.188 1 98.69 105 GLY A C 1
ATOM 788 O O . GLY A 1 105 ? -5.848 2.725 -6.336 1 98.69 105 GLY A O 1
ATOM 789 N N . TRP A 1 106 ? -7.555 1.408 -6.746 1 98.25 106 TRP A N 1
ATOM 790 C CA . TRP A 1 106 ? -8.266 2.391 -7.562 1 98.25 106 TRP A CA 1
ATOM 791 C C . TRP A 1 106 ? -8.602 3.635 -6.746 1 98.25 106 TRP A C 1
ATOM 793 O O . TRP A 1 106 ? -8.312 4.758 -7.168 1 98.25 106 TRP A O 1
ATOM 803 N N . GLU A 1 107 ? -9.125 3.445 -5.617 1 96.06 107 GLU A N 1
ATOM 804 C CA . GLU A 1 107 ? -9.492 4.574 -4.766 1 96.06 107 GLU A CA 1
ATOM 805 C C . GLU A 1 107 ? -8.266 5.391 -4.375 1 96.06 107 GLU A C 1
ATOM 807 O O . GLU A 1 107 ? -8.297 6.625 -4.422 1 96.06 107 GLU A O 1
ATOM 812 N N . ARG A 1 108 ? -7.223 4.727 -3.982 1 96 108 ARG A N 1
ATOM 813 C CA . ARG A 1 108 ? -6.012 5.422 -3.57 1 96 108 ARG A CA 1
ATOM 814 C C . ARG A 1 108 ? -5.363 6.141 -4.75 1 96 108 ARG A C 1
ATOM 816 O O . ARG A 1 108 ? -4.766 7.207 -4.582 1 96 108 ARG A O 1
ATOM 823 N N . SER A 1 109 ? -5.488 5.598 -5.926 1 96.62 109 SER A N 1
ATOM 824 C CA . SER A 1 109 ? -4.949 6.254 -7.113 1 96.62 109 SER A CA 1
ATOM 825 C C . SER A 1 109 ? -5.672 7.57 -7.391 1 96.62 109 SER A C 1
ATOM 827 O O . SER A 1 109 ? -5.105 8.477 -8 1 96.62 109 SER A O 1
ATOM 829 N N . LEU A 1 110 ? -6.914 7.602 -6.965 1 93.12 110 LEU A N 1
ATOM 830 C CA . LEU A 1 110 ? -7.715 8.805 -7.156 1 93.12 110 LEU A CA 1
ATOM 831 C C . LEU A 1 110 ? -7.492 9.797 -6.012 1 93.12 110 LEU A C 1
ATOM 833 O O . LEU A 1 110 ? -8.047 10.898 -6.023 1 93.12 110 LEU A O 1
ATOM 837 N N . GLY A 1 111 ? -6.742 9.414 -5.008 1 89.75 111 GLY A N 1
ATOM 838 C CA . GLY A 1 111 ? -6.375 10.32 -3.928 1 89.75 111 GLY A CA 1
ATOM 839 C C . GLY A 1 111 ? -7.152 10.07 -2.65 1 89.75 111 GLY A C 1
ATOM 840 O O . GLY A 1 111 ? -7.004 10.812 -1.675 1 89.75 111 GLY A O 1
ATOM 841 N N . TYR A 1 112 ? -7.918 9.023 -2.756 1 88.62 112 TYR A N 1
ATOM 842 C CA . TYR A 1 112 ? -8.594 8.656 -1.517 1 88.62 112 TYR A CA 1
ATOM 843 C C . TYR A 1 112 ? -7.711 7.754 -0.66 1 88.62 112 TYR A C 1
ATOM 845 O O . TYR A 1 112 ? -6.781 7.121 -1.167 1 88.62 112 TYR A O 1
ATOM 853 N N . GLY A 1 113 ? -7.949 7.727 0.508 1 92.12 113 GLY A N 1
ATOM 854 C CA . GLY A 1 113 ? -7.246 6.922 1.495 1 92.12 113 GLY A CA 1
ATOM 855 C C . GLY A 1 113 ? -8.109 6.543 2.684 1 92.12 113 GLY A C 1
ATOM 856 O O . GLY A 1 113 ? -9.336 6.547 2.588 1 92.12 113 GLY A O 1
ATOM 857 N N . LEU A 1 114 ? -7.422 6.137 3.674 1 94.38 114 LEU A N 1
ATOM 858 C CA . LEU A 1 114 ? -8.148 5.844 4.906 1 94.38 114 LEU A CA 1
ATOM 859 C C . LEU A 1 114 ? -8.719 7.113 5.52 1 94.38 114 LEU A C 1
ATOM 861 O O . LEU A 1 114 ? -8.078 8.164 5.492 1 94.38 114 LEU A O 1
ATOM 865 N N . ARG A 1 115 ? -9.836 6.941 6.055 1 91.31 115 ARG A N 1
ATOM 866 C CA . ARG A 1 115 ? -10.594 8.133 6.43 1 91.31 115 ARG A CA 1
ATOM 867 C C . ARG A 1 115 ? -10.43 8.438 7.918 1 91.31 115 ARG A C 1
ATOM 869 O O . ARG A 1 115 ? -10.461 7.535 8.75 1 91.31 115 ARG A O 1
ATOM 876 N N . TYR A 1 116 ? -10.281 9.734 8.172 1 87.31 116 TYR A N 1
ATOM 877 C CA . TYR A 1 116 ? -10.352 10.266 9.531 1 87.31 116 TYR A CA 1
ATOM 878 C C . TYR A 1 116 ? -11.789 10.594 9.914 1 87.31 116 TYR A C 1
ATOM 880 O O . TYR A 1 116 ? -12.633 10.805 9.039 1 87.31 116 TYR A O 1
ATOM 888 N N . PRO A 1 117 ? -12.07 10.562 11.188 1 89 117 PRO A N 1
ATOM 889 C CA . PRO A 1 117 ? -13.453 10.836 11.586 1 89 117 PRO A CA 1
ATOM 890 C C . PRO A 1 117 ? -13.82 12.312 11.477 1 89 117 PRO A C 1
ATOM 892 O O . PRO A 1 117 ? -14.93 12.703 11.852 1 89 117 PRO A O 1
ATOM 895 N N . ASP A 1 118 ? -13.047 13.164 10.922 1 83.75 118 ASP A N 1
ATOM 896 C CA . ASP A 1 118 ? -13.273 14.602 10.82 1 83.75 118 ASP A CA 1
ATOM 897 C C . ASP A 1 118 ? -14.25 14.93 9.695 1 83.75 118 ASP A C 1
ATOM 899 O O . ASP A 1 118 ? -14.812 16.031 9.648 1 83.75 118 ASP A O 1
ATOM 903 N N . GLY A 1 119 ? -14.422 14.07 8.773 1 78.25 119 GLY A N 1
ATOM 904 C CA . GLY A 1 119 ? -15.305 14.25 7.625 1 78.25 119 GLY A CA 1
ATOM 905 C C . GLY A 1 119 ? -15.016 13.281 6.496 1 78.25 119 GLY A C 1
ATOM 906 O O . GLY A 1 119 ? -13.953 12.656 6.461 1 78.25 119 GLY A O 1
ATOM 907 N N . PHE A 1 120 ? -15.875 13.312 5.523 1 76.62 120 PHE A N 1
ATOM 908 C CA . PHE A 1 120 ? -15.812 12.336 4.441 1 76.62 120 PHE A CA 1
ATOM 909 C C . PHE A 1 120 ? -14.562 12.539 3.598 1 76.62 120 PHE A C 1
ATOM 911 O O . PHE A 1 120 ? -13.961 11.57 3.133 1 76.62 120 PHE A O 1
ATOM 918 N N . LEU A 1 121 ? -14.055 13.695 3.402 1 76.31 121 LEU A N 1
ATOM 919 C CA . LEU A 1 121 ? -12.93 13.961 2.508 1 76.31 121 LEU A CA 1
ATOM 920 C C . LEU A 1 121 ? -11.617 14.031 3.283 1 76.31 121 LEU A C 1
ATOM 922 O O . LEU A 1 121 ? -10.555 14.188 2.689 1 76.31 121 LEU A O 1
ATOM 926 N N . ALA A 1 122 ? -11.727 13.922 4.578 1 81.75 122 ALA A N 1
ATOM 927 C CA . ALA A 1 122 ? -10.508 13.891 5.387 1 81.75 122 ALA A CA 1
ATOM 928 C C . ALA A 1 122 ? -9.867 12.508 5.359 1 81.75 122 ALA A C 1
ATOM 930 O O . ALA A 1 122 ? -10.312 11.594 6.055 1 81.75 122 ALA A O 1
ATOM 931 N N . THR A 1 123 ? -8.836 12.359 4.465 1 86.38 123 THR A N 1
ATOM 932 C CA . THR A 1 123 ? -8.242 11.047 4.285 1 86.38 123 THR A CA 1
ATOM 933 C C . THR A 1 123 ? -6.723 11.109 4.445 1 86.38 123 THR A C 1
ATOM 935 O O . THR A 1 123 ? -6.152 12.195 4.555 1 86.38 123 THR A O 1
ATOM 938 N N . SER A 1 124 ? -6.098 10 4.504 1 87.69 124 SER A N 1
ATOM 939 C CA . SER A 1 124 ? -4.652 9.875 4.68 1 87.69 124 SER A CA 1
ATOM 940 C C . SER A 1 124 ? -3.902 10.352 3.441 1 87.69 124 SER A C 1
ATOM 942 O O . SER A 1 124 ? -2.691 10.57 3.49 1 87.69 124 SER A O 1
ATOM 944 N N . ILE A 1 125 ? -4.555 10.461 2.309 1 87.88 125 ILE A N 1
ATOM 945 C CA . ILE A 1 125 ? -3.875 10.906 1.096 1 87.88 125 ILE A CA 1
ATOM 946 C C . ILE A 1 125 ? -4.367 12.297 0.709 1 87.88 125 ILE A C 1
ATOM 948 O O . ILE A 1 125 ? -3.561 13.188 0.435 1 87.88 125 ILE A O 1
ATOM 952 N N . THR A 1 126 ? -5.816 12.422 0.532 1 72.38 126 THR A N 1
ATOM 953 C CA . THR A 1 126 ? -6.336 13.719 0.111 1 72.38 126 THR A CA 1
ATOM 954 C C . THR A 1 126 ? -7.18 14.352 1.216 1 72.38 126 THR A C 1
ATOM 956 O O . THR A 1 126 ? -7.902 13.648 1.927 1 72.38 126 THR A O 1
ATOM 959 N N . VAL A 1 127 ? -6.781 15.477 1.86 1 58.78 127 VAL A N 1
ATOM 960 C CA . VAL A 1 127 ? -7.805 16.078 2.707 1 58.78 127 VAL A CA 1
ATOM 961 C C . VAL A 1 127 ? -8.75 16.922 1.854 1 58.78 127 VAL A C 1
ATOM 963 O O . VAL A 1 127 ? -9.969 16.75 1.9 1 58.78 127 VAL A O 1
ATOM 966 N N . ASP A 1 128 ? -8.523 18.266 1.706 1 53.97 128 ASP A N 1
ATOM 967 C CA . ASP A 1 128 ? -9.477 19.328 1.438 1 53.97 128 ASP A CA 1
ATOM 968 C C . ASP A 1 128 ? -9.828 19.391 -0.046 1 53.97 128 ASP A C 1
ATOM 970 O O . ASP A 1 128 ? -10.688 20.172 -0.453 1 53.97 128 ASP A O 1
ATOM 974 N N . GLN A 1 129 ? -9.086 18.797 -0.914 1 50.41 129 GLN A N 1
ATOM 975 C CA . GLN A 1 129 ? -9.406 19.219 -2.275 1 50.41 129 GLN A CA 1
ATOM 976 C C . GLN A 1 129 ? -9.836 18.016 -3.125 1 50.41 129 GLN A C 1
ATOM 978 O O . GLN A 1 129 ? -9.461 16.875 -2.84 1 50.41 129 GLN A O 1
ATOM 983 N N . ASP A 1 130 ? -11 18.312 -3.773 1 49.06 130 ASP A N 1
ATOM 984 C CA . ASP A 1 130 ? -11.398 17.375 -4.828 1 49.06 130 ASP A CA 1
ATOM 985 C C . ASP A 1 130 ? -10.18 16.812 -5.555 1 49.06 130 ASP A C 1
ATOM 987 O O . ASP A 1 130 ? -9.375 17.578 -6.117 1 49.06 130 ASP A O 1
ATOM 991 N N . PRO A 1 131 ? -9.781 15.648 -5.262 1 51.12 131 PRO A N 1
ATOM 992 C CA . PRO A 1 131 ? -8.562 15.078 -5.844 1 51.12 131 PRO A CA 1
ATOM 993 C C . PRO A 1 131 ? -8.406 15.406 -7.328 1 51.12 131 PRO A C 1
ATOM 995 O O . PRO A 1 131 ? -7.285 15.516 -7.828 1 51.12 131 PRO A O 1
ATOM 998 N N . THR A 1 132 ? -9.508 15.492 -8.055 1 51.19 132 THR A N 1
ATOM 999 C CA . THR A 1 132 ? -9.477 15.836 -9.477 1 51.19 132 THR A CA 1
ATOM 1000 C C . THR A 1 132 ? -9.055 17.281 -9.672 1 51.19 132 THR A C 1
ATOM 1002 O O . THR A 1 132 ? -8.461 17.641 -10.695 1 51.19 132 THR A O 1
ATOM 1005 N N . VAL A 1 133 ? -9.289 17.938 -8.68 1 50.62 133 VAL A N 1
ATOM 1006 C CA . VAL A 1 133 ? -9.008 19.359 -8.766 1 50.62 133 VAL A CA 1
ATOM 1007 C C . VAL A 1 133 ? -7.508 19.609 -8.602 1 50.62 133 VAL A C 1
ATOM 1009 O O . VAL A 1 133 ? -6.941 20.5 -9.242 1 50.62 133 VAL A O 1
ATOM 1012 N N . TYR A 1 134 ? -6.914 18.844 -7.75 1 48.53 134 TYR A N 1
ATOM 1013 C CA . TYR A 1 134 ? -5.488 19.031 -7.496 1 48.53 134 TYR A CA 1
ATOM 1014 C C . TYR A 1 134 ? -4.668 18.719 -8.742 1 48.53 134 TYR A C 1
ATOM 1016 O O . TYR A 1 134 ? -3.713 19.438 -9.055 1 48.53 134 TYR A O 1
ATOM 1024 N N . PHE A 1 135 ? -4.961 17.641 -9.328 1 51.44 135 PHE A N 1
ATOM 1025 C CA . PHE A 1 135 ? -4.246 17.312 -10.555 1 51.44 135 PHE A CA 1
ATOM 1026 C C . PHE A 1 135 ? -4.395 18.422 -11.586 1 51.44 135 PHE A C 1
ATOM 1028 O O . PHE A 1 135 ? -3.439 18.75 -12.289 1 51.44 135 PHE A O 1
ATOM 1035 N N . GLN A 1 136 ? -5.555 18.938 -11.578 1 48.31 136 GLN A N 1
ATOM 1036 C CA . GLN A 1 136 ? -5.809 20.031 -12.508 1 48.31 136 GLN A CA 1
ATOM 1037 C C . GLN A 1 136 ? -5.02 21.281 -12.125 1 48.31 136 GLN A C 1
ATOM 1039 O O . GLN A 1 136 ? -4.512 21.984 -12.992 1 48.31 136 GLN A O 1
ATOM 1044 N N . ALA A 1 137 ? -4.895 21.453 -10.852 1 52.25 137 ALA A N 1
ATOM 1045 C CA . ALA A 1 137 ? -4.195 22.641 -10.367 1 52.25 137 ALA A CA 1
ATOM 1046 C C . ALA A 1 137 ? -2.689 22.516 -10.586 1 52.25 137 ALA A C 1
ATOM 1048 O O . ALA A 1 137 ? -2.039 23.469 -11.016 1 52.25 137 ALA A O 1
ATOM 1049 N N . GLN A 1 138 ? -2.1 21.438 -10.273 1 50.09 138 GLN A N 1
ATOM 1050 C CA . GLN A 1 138 ? -0.677 21.219 -10.508 1 50.09 138 GLN A CA 1
ATOM 1051 C C . GLN A 1 138 ? -0.341 21.328 -11.992 1 50.09 138 GLN A C 1
ATOM 1053 O O . GLN A 1 138 ? 0.719 21.828 -12.359 1 50.09 138 GLN A O 1
ATOM 1058 N N . GLU A 1 139 ? -1.189 20.734 -12.758 1 50.53 139 GLU A N 1
ATOM 1059 C CA . GLU A 1 139 ? -1.021 20.906 -14.203 1 50.53 139 GLU A CA 1
ATOM 1060 C C . GLU A 1 139 ? -1.029 22.375 -14.602 1 50.53 139 GLU A C 1
ATOM 1062 O O . GLU A 1 139 ? -0.227 22.797 -15.43 1 50.53 139 GLU A O 1
ATOM 1067 N N . LYS A 1 140 ? -1.892 23.125 -14 1 54.72 140 LYS A N 1
ATOM 1068 C CA . LYS A 1 140 ? -1.985 24.547 -14.297 1 54.72 140 LYS A CA 1
ATOM 1069 C C . LYS A 1 140 ? -0.754 25.297 -13.789 1 54.72 140 LYS A C 1
ATOM 1071 O O . LYS A 1 140 ? -0.243 26.188 -14.469 1 54.72 140 LYS A O 1
ATOM 1076 N N . GLU A 1 141 ? -0.297 25.047 -12.594 1 49.91 141 GLU A N 1
ATOM 1077 C CA . GLU A 1 141 ? 0.914 25.672 -12.07 1 49.91 141 GLU A CA 1
ATOM 1078 C C . GLU A 1 141 ? 2.129 25.328 -12.922 1 49.91 141 GLU A C 1
ATOM 1080 O O . GLU A 1 141 ? 2.973 26.188 -13.195 1 49.91 141 GLU A O 1
ATOM 1085 N N . ASN A 1 142 ? 2.201 24.094 -13.273 1 52.25 142 ASN A N 1
ATOM 1086 C CA . ASN A 1 142 ? 3.262 23.688 -14.188 1 52.25 142 ASN A CA 1
ATOM 1087 C C . ASN A 1 142 ? 3.119 24.359 -15.547 1 52.25 142 ASN A C 1
ATOM 1089 O O . ASN A 1 142 ? 4.117 24.672 -16.203 1 52.25 142 ASN A O 1
ATOM 1093 N N . ASN A 1 143 ? 1.885 24.5 -15.859 1 55.09 143 ASN A N 1
ATOM 1094 C CA . ASN A 1 143 ? 1.636 25.172 -17.141 1 55.09 143 ASN A CA 1
ATOM 1095 C C . ASN A 1 143 ? 1.749 26.688 -17.016 1 55.09 143 ASN A C 1
ATOM 1097 O O . ASN A 1 143 ? 1.898 27.391 -18.016 1 55.09 143 ASN A O 1
ATOM 1101 N N . SER A 1 144 ? 1.382 27.25 -15.859 1 52.09 144 SER A N 1
ATOM 1102 C CA . SER A 1 144 ? 1.437 28.703 -15.719 1 52.09 144 SER A CA 1
ATOM 1103 C C . SER A 1 144 ? 2.877 29.188 -15.609 1 52.09 144 SER A C 1
ATOM 1105 O O . SER A 1 144 ? 3.145 30.391 -15.766 1 52.09 144 SER A O 1
ATOM 1107 N N . THR A 1 145 ? 3.758 28.547 -14.859 1 46.97 145 THR A N 1
ATOM 1108 C CA . THR A 1 145 ? 5.078 29.156 -14.758 1 46.97 145 THR A CA 1
ATOM 1109 C C . THR A 1 145 ? 5.855 28.984 -16.062 1 46.97 145 THR A C 1
ATOM 1111 O O . THR A 1 145 ? 6.301 27.891 -16.375 1 46.97 145 THR A O 1
ATOM 1114 N N . PRO A 1 146 ? 5.375 29.562 -17.094 1 46.28 146 PRO A N 1
ATOM 1115 C CA . PRO A 1 146 ? 6.348 29.594 -18.188 1 46.28 146 PRO A CA 1
ATOM 1116 C C . PRO A 1 146 ? 7.684 30.203 -17.781 1 46.28 146 PRO A C 1
ATOM 1118 O O . PRO A 1 146 ? 7.715 31.172 -17.031 1 46.28 146 PRO A O 1
ATOM 1121 N N . PRO A 1 147 ? 8.711 29.438 -17.516 1 42.19 147 PRO A N 1
ATOM 1122 C CA . PRO A 1 147 ? 9.969 30.156 -17.266 1 42.19 147 PRO A CA 1
ATOM 1123 C C . PRO A 1 147 ? 10.164 31.344 -18.188 1 42.19 147 PRO A C 1
ATOM 1125 O O . PRO A 1 147 ? 10.031 31.219 -19.406 1 42.19 147 PRO A O 1
ATOM 1128 N N . SER A 1 148 ? 9.633 32.5 -17.844 1 40.34 148 SER A N 1
ATOM 1129 C CA . 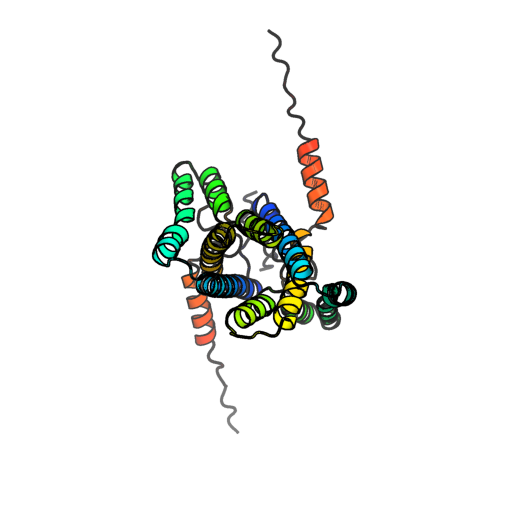SER A 1 148 ? 10.023 33.688 -18.594 1 40.34 148 SER A CA 1
ATOM 1130 C C . SER A 1 148 ? 11.531 33.719 -18.812 1 40.34 148 SER A C 1
ATOM 1132 O O . SER A 1 148 ? 12.297 33.844 -17.859 1 40.34 148 SER A O 1
ATOM 1134 N N . TYR A 1 149 ? 12.062 32.969 -19.734 1 40.25 149 TYR A N 1
ATOM 1135 C CA . TYR A 1 149 ? 13.422 33.188 -20.25 1 40.25 149 TYR A CA 1
ATOM 1136 C C . TYR A 1 149 ? 13.648 34.625 -20.656 1 40.25 149 TYR A C 1
ATOM 1138 O O . TYR A 1 149 ? 12.953 35.156 -21.516 1 40.25 149 TYR A O 1
ATOM 1146 N N . SER A 1 150 ? 13.867 35.594 -19.719 1 36.53 150 SER A N 1
ATOM 1147 C CA . SER A 1 150 ? 14.406 36.906 -20.047 1 36.53 150 SER A CA 1
ATOM 1148 C C . SER A 1 150 ? 15.516 36.781 -21.094 1 36.53 150 SER A C 1
ATOM 1150 O O . SER A 1 150 ? 16.453 36 -20.938 1 36.53 150 SER A O 1
ATOM 1152 N N . THR A 1 151 ? 15.188 37.031 -22.281 1 37.81 151 THR A N 1
ATOM 1153 C CA . THR A 1 151 ? 16.062 37.219 -23.438 1 37.81 151 THR A CA 1
ATOM 1154 C C . THR A 1 151 ? 17.219 38.188 -23.078 1 37.81 151 THR A C 1
ATOM 1156 O O . THR A 1 151 ? 16.984 39.344 -22.719 1 37.81 151 THR A O 1
ATOM 1159 N N . PHE A 1 152 ? 18.344 37.75 -22.469 1 36.22 152 PHE A N 1
ATOM 1160 C CA . PHE A 1 152 ? 19.594 38.469 -22.391 1 36.22 152 PHE A CA 1
ATOM 1161 C C . PHE A 1 152 ? 19.984 39.031 -23.766 1 36.22 152 PHE A C 1
ATOM 1163 O O . PHE A 1 152 ? 20.141 38.281 -24.719 1 36.22 152 PHE A O 1
ATOM 1170 N N . LYS A 1 153 ? 19.453 40.25 -24.125 1 39.84 153 LYS A N 1
ATOM 1171 C CA . LYS A 1 153 ? 20.094 41.031 -25.188 1 39.84 153 LYS A CA 1
ATOM 1172 C C . LYS A 1 153 ? 21.609 41.094 -24.969 1 39.84 153 LYS A C 1
ATOM 1174 O O . LYS A 1 153 ? 22.062 41.312 -23.844 1 39.84 153 LYS A O 1
ATOM 1179 N N . PRO A 1 154 ? 22.453 40.844 -26.078 1 34.75 154 PRO A N 1
ATOM 1180 C CA . PRO A 1 154 ? 23.875 41.125 -25.953 1 34.75 154 PRO A CA 1
ATOM 1181 C C . PRO A 1 154 ? 24.156 42.594 -25.562 1 34.75 154 PRO A C 1
ATOM 1183 O O . PRO A 1 154 ? 23.344 43.469 -25.828 1 34.75 154 PRO A O 1
ATOM 1186 N N . MET B 1 1 ? 4.988 32.625 6.559 1 24.28 1 MET B N 1
ATOM 1187 C CA . MET B 1 1 ? 4.066 31.812 7.359 1 24.28 1 MET B CA 1
ATOM 1188 C C . MET B 1 1 ? 4.586 30.391 7.512 1 24.28 1 MET B C 1
ATOM 1190 O O . MET B 1 1 ? 4.879 29.719 6.52 1 24.28 1 MET B O 1
ATOM 1194 N N . SER B 1 2 ? 5.203 30.062 8.594 1 29.59 2 SER B N 1
ATOM 1195 C CA . SER B 1 2 ? 5.867 28.797 8.93 1 29.59 2 SER B CA 1
ATOM 1196 C C . SER B 1 2 ? 4.965 27.609 8.656 1 29.59 2 SER B C 1
ATOM 1198 O O . SER B 1 2 ? 3.977 27.391 9.359 1 29.59 2 SER B O 1
ATOM 1200 N N . THR B 1 3 ? 4.715 27.297 7.484 1 36.69 3 THR B N 1
ATOM 1201 C CA . THR B 1 3 ? 3.803 26.203 7.141 1 36.69 3 THR B CA 1
ATOM 1202 C C . THR B 1 3 ? 4.16 24.938 7.906 1 36.69 3 THR B C 1
ATOM 1204 O O . THR B 1 3 ? 5.285 24.438 7.812 1 36.69 3 THR B O 1
ATOM 1207 N N . SER B 1 4 ? 3.709 24.891 9.117 1 42.09 4 SER B N 1
ATOM 1208 C CA . SER B 1 4 ? 3.92 23.75 10 1 42.09 4 SER B CA 1
ATOM 1209 C C . SER B 1 4 ? 3.861 22.438 9.227 1 42.09 4 SER B C 1
ATOM 1211 O O . SER B 1 4 ? 3.068 22.297 8.297 1 42.09 4 SER B O 1
ATOM 1213 N N . PRO B 1 5 ? 4.902 21.703 9.305 1 45.44 5 PRO B N 1
ATOM 1214 C CA . PRO B 1 5 ? 4.957 20.422 8.586 1 45.44 5 PRO B CA 1
ATOM 1215 C C . PRO B 1 5 ? 3.684 19.609 8.758 1 45.44 5 PRO B C 1
ATOM 1217 O O . PRO B 1 5 ? 3.006 19.703 9.781 1 45.44 5 PRO B O 1
ATOM 1220 N N . PRO B 1 6 ? 3.102 19.203 7.727 1 47.03 6 PRO B N 1
ATOM 1221 C CA . PRO B 1 6 ? 1.864 18.422 7.758 1 47.03 6 PRO B CA 1
ATOM 1222 C C . PRO B 1 6 ? 1.911 17.281 8.781 1 47.03 6 PRO B C 1
ATOM 1224 O O . PRO B 1 6 ? 2.969 16.688 9 1 47.03 6 PRO B O 1
ATOM 1227 N N . PRO B 1 7 ? 0.961 17.25 9.656 1 53.97 7 PRO B N 1
ATOM 1228 C CA . PRO B 1 7 ? 0.984 16.234 10.711 1 53.97 7 PRO B CA 1
ATOM 1229 C C . PRO B 1 7 ? 0.968 14.812 10.156 1 53.97 7 PRO B C 1
ATOM 1231 O O . PRO B 1 7 ? 0.448 14.578 9.062 1 53.97 7 PRO B O 1
ATOM 1234 N N . PRO B 1 8 ? 1.619 13.852 10.727 1 61.59 8 PRO B N 1
ATOM 1235 C CA . PRO B 1 8 ? 1.605 12.406 10.469 1 61.59 8 PRO B CA 1
ATOM 1236 C C . PRO B 1 8 ? 0.202 11.812 10.531 1 61.59 8 PRO B C 1
ATOM 1238 O O . PRO B 1 8 ? -0.736 12.477 10.977 1 61.59 8 PRO B O 1
ATOM 1241 N N . ALA B 1 9 ? 0.075 10.695 9.82 1 74.19 9 ALA B N 1
ATOM 1242 C CA . ALA B 1 9 ? -1.144 9.922 10.047 1 74.19 9 ALA B CA 1
ATOM 1243 C C . ALA B 1 9 ? -1.438 9.789 11.539 1 74.19 9 ALA B C 1
ATOM 1245 O O . ALA B 1 9 ? -0.517 9.703 12.352 1 74.19 9 ALA B O 1
ATOM 1246 N N . ARG B 1 10 ? -2.66 9.797 11.922 1 79.12 10 ARG B N 1
ATOM 1247 C CA . ARG B 1 10 ? -3.041 9.828 13.328 1 79.12 10 ARG B CA 1
ATOM 1248 C C . ARG B 1 10 ? -4.023 8.711 13.656 1 79.12 10 ARG B C 1
ATOM 1250 O O . ARG B 1 10 ? -4.758 8.25 12.781 1 79.12 10 ARG B O 1
ATOM 1257 N N . GLY B 1 11 ? -4.008 8.352 14.977 1 84.25 11 GLY B N 1
ATOM 1258 C CA . GLY B 1 11 ? -5.02 7.453 15.508 1 84.25 11 GLY B CA 1
ATOM 1259 C C . GLY B 1 11 ? -5.078 6.125 14.781 1 84.25 11 GLY B C 1
ATOM 1260 O O . GLY B 1 11 ? -4.043 5.508 14.516 1 84.25 11 GLY B O 1
ATOM 1261 N N . MET B 1 12 ? -6.336 5.746 14.578 1 89.25 12 MET B N 1
ATOM 1262 C CA . MET B 1 12 ? -6.57 4.426 14 1 89.25 12 MET B CA 1
ATOM 1263 C C . MET B 1 12 ? -6.055 4.359 12.57 1 89.25 12 MET B C 1
ATOM 1265 O O . MET B 1 12 ? -5.625 3.301 12.109 1 89.25 12 MET B O 1
ATOM 1269 N N . VAL B 1 13 ? -6.082 5.426 11.875 1 91.5 13 VAL B N 1
ATOM 1270 C CA . VAL B 1 13 ? -5.57 5.457 10.508 1 91.5 13 VAL B CA 1
ATOM 1271 C C . VAL B 1 13 ? -4.09 5.086 10.5 1 91.5 13 VAL B C 1
ATOM 1273 O O . VAL B 1 13 ? -3.641 4.301 9.656 1 91.5 13 VAL B O 1
ATOM 1276 N N . ARG B 1 14 ? -3.332 5.594 11.461 1 90.38 14 ARG B N 1
ATOM 1277 C CA . ARG B 1 14 ? -1.922 5.234 11.57 1 90.38 14 ARG B CA 1
ATOM 1278 C C . ARG B 1 14 ? -1.755 3.746 11.852 1 90.38 14 ARG B C 1
ATOM 1280 O O . ARG B 1 14 ? -0.921 3.082 11.234 1 90.38 14 ARG B O 1
ATOM 1287 N N . VAL B 1 15 ? -2.504 3.301 12.789 1 92.81 15 VAL B N 1
ATOM 1288 C CA . VAL B 1 15 ? -2.434 1.894 13.164 1 92.81 15 VAL B CA 1
ATOM 1289 C C . VAL B 1 15 ? -2.729 1.018 11.953 1 92.81 15 VAL B C 1
ATOM 1291 O O . VAL B 1 15 ? -2.01 0.049 11.688 1 92.81 15 VAL B O 1
ATOM 1294 N N . LEU B 1 16 ? -3.725 1.36 11.203 1 95.88 16 LEU B N 1
ATOM 1295 C CA . LEU B 1 16 ? -4.102 0.577 10.031 1 95.88 16 LEU B CA 1
ATOM 1296 C C . LEU B 1 16 ? -3.006 0.622 8.969 1 95.88 16 LEU B C 1
ATOM 1298 O O . LEU B 1 16 ? -2.703 -0.395 8.344 1 95.88 16 LEU B O 1
ATOM 1302 N N . LEU B 1 17 ? -2.443 1.785 8.789 1 96.25 17 LEU B N 1
ATOM 1303 C CA . LEU B 1 17 ? -1.363 1.887 7.816 1 96.25 17 LEU B CA 1
ATOM 1304 C C . LEU B 1 17 ? -0.181 1.012 8.219 1 96.25 17 LEU B C 1
ATOM 1306 O O . LEU B 1 17 ? 0.432 0.359 7.371 1 96.25 17 LEU B O 1
ATOM 1310 N N . GLN B 1 18 ? 0.131 0.96 9.484 1 96 18 GLN B N 1
ATOM 1311 C CA . GLN B 1 18 ? 1.218 0.118 9.977 1 96 18 GLN B CA 1
ATOM 1312 C C . GLN B 1 18 ? 0.871 -1.361 9.836 1 96 18 GLN B C 1
ATOM 1314 O O . GLN B 1 18 ? 1.728 -2.176 9.484 1 96 18 GLN B O 1
ATOM 1319 N N . LEU B 1 19 ? -0.341 -1.68 10.078 1 97.88 19 LEU B N 1
ATOM 1320 C CA . LEU B 1 19 ? -0.779 -3.062 9.914 1 97.88 19 LEU B CA 1
ATOM 1321 C C . LEU B 1 19 ? -0.758 -3.473 8.445 1 97.88 19 LEU B C 1
ATOM 1323 O O . LEU B 1 19 ? -0.441 -4.617 8.125 1 97.88 19 LEU B O 1
ATOM 1327 N N . GLU B 1 20 ? -1.17 -2.568 7.578 1 98.69 20 GLU B N 1
ATOM 1328 C CA . GLU B 1 20 ? -1.036 -2.848 6.152 1 98.69 20 GLU B CA 1
ATOM 1329 C C . GLU B 1 20 ? 0.402 -3.213 5.797 1 98.69 20 GLU B C 1
ATOM 1331 O O . GLU B 1 20 ? 0.639 -4.172 5.059 1 98.69 20 GLU B O 1
ATOM 1336 N N . GLY B 1 21 ? 1.328 -2.381 6.332 1 98.56 21 GLY B N 1
ATOM 1337 C CA . GLY B 1 21 ? 2.732 -2.684 6.102 1 98.56 21 GLY B CA 1
ATOM 1338 C C . GLY B 1 21 ? 3.135 -4.059 6.598 1 98.56 21 GLY B C 1
ATOM 1339 O O . GLY B 1 21 ? 3.834 -4.797 5.902 1 98.56 21 GLY B O 1
ATOM 1340 N N . PHE B 1 22 ? 2.746 -4.387 7.754 1 98.69 22 PHE B N 1
ATOM 1341 C CA . PHE B 1 22 ? 3.086 -5.672 8.352 1 98.69 22 PHE B CA 1
ATOM 1342 C C . PHE B 1 22 ? 2.523 -6.82 7.527 1 98.69 22 PHE B C 1
ATOM 1344 O O . PHE B 1 22 ? 3.219 -7.805 7.266 1 98.69 22 PHE B O 1
ATOM 1351 N N . CYS B 1 23 ? 1.281 -6.73 7.156 1 98.88 23 CYS B N 1
ATOM 1352 C CA . CYS B 1 23 ? 0.665 -7.793 6.367 1 98.88 23 CYS B CA 1
ATOM 1353 C C . CYS B 1 23 ? 1.336 -7.918 5.004 1 98.88 23 CYS B C 1
ATOM 1355 O O . CYS B 1 23 ? 1.456 -9.023 4.469 1 98.88 23 CYS B O 1
ATOM 1357 N N . LEU B 1 24 ? 1.722 -6.781 4.418 1 98.94 24 LEU B N 1
ATOM 1358 C CA . LEU B 1 24 ? 2.482 -6.836 3.174 1 98.94 24 LEU B CA 1
ATOM 1359 C C . LEU B 1 24 ? 3.791 -7.594 3.371 1 98.94 24 LEU B C 1
ATOM 1361 O O . LEU B 1 24 ? 4.16 -8.43 2.541 1 98.94 24 LEU B O 1
ATOM 1365 N N . LEU B 1 25 ? 4.484 -7.305 4.461 1 98.94 25 LEU B N 1
ATOM 1366 C CA . LEU B 1 25 ? 5.703 -8.031 4.797 1 98.94 25 LEU B CA 1
ATOM 1367 C C . LEU B 1 25 ? 5.445 -9.531 4.852 1 98.94 25 LEU B C 1
ATOM 1369 O O . LEU B 1 25 ? 6.164 -10.312 4.219 1 98.94 25 LEU B O 1
ATOM 1373 N N . VAL B 1 26 ? 4.473 -9.914 5.531 1 98.94 26 VAL B N 1
ATOM 1374 C CA . VAL B 1 26 ? 4.156 -11.328 5.715 1 98.94 26 VAL B CA 1
ATOM 1375 C C . VAL B 1 26 ? 3.844 -11.961 4.359 1 98.94 26 VAL B C 1
ATOM 1377 O O . VAL B 1 26 ? 4.383 -13.023 4.023 1 98.94 26 VAL B O 1
ATOM 1380 N N . ALA B 1 27 ? 3 -11.336 3.588 1 98.94 27 ALA B N 1
ATOM 1381 C CA . ALA B 1 27 ? 2.627 -11.883 2.285 1 98.94 27 ALA B CA 1
ATOM 1382 C C . ALA B 1 27 ? 3.857 -12.094 1.406 1 98.94 27 ALA B C 1
ATOM 1384 O O . ALA B 1 27 ? 3.977 -13.117 0.73 1 98.94 27 ALA B O 1
ATOM 1385 N N . CYS B 1 28 ? 4.715 -11.117 1.442 1 98.94 28 CYS B N 1
ATOM 1386 C CA . CYS B 1 28 ? 5.891 -11.18 0.577 1 98.94 28 CYS B CA 1
ATOM 1387 C C . CYS B 1 28 ? 6.863 -12.25 1.053 1 98.94 28 CYS B C 1
ATOM 1389 O O . CYS B 1 28 ? 7.512 -12.914 0.239 1 98.94 28 CYS B O 1
ATOM 1391 N N . VAL B 1 29 ? 7.008 -12.414 2.336 1 98.94 29 VAL B N 1
ATOM 1392 C CA . VAL B 1 29 ? 7.871 -13.453 2.881 1 98.94 29 VAL B CA 1
ATOM 1393 C C . VAL B 1 29 ? 7.312 -14.828 2.516 1 98.94 29 VAL B C 1
ATOM 1395 O O . VAL B 1 29 ? 8.055 -15.719 2.1 1 98.94 29 VAL B O 1
ATOM 1398 N N . VAL B 1 30 ? 6.035 -15.031 2.637 1 98.88 30 VAL B N 1
ATOM 1399 C CA . VAL B 1 30 ? 5.395 -16.281 2.275 1 98.88 30 VAL B CA 1
ATOM 1400 C C . VAL B 1 30 ? 5.562 -16.547 0.78 1 98.88 30 VAL B C 1
ATOM 1402 O O . VAL B 1 30 ? 5.875 -17.656 0.368 1 98.88 30 VAL B O 1
ATOM 1405 N N . ALA B 1 31 ? 5.391 -15.531 -0.031 1 98.75 31 ALA B N 1
ATOM 1406 C CA . ALA B 1 31 ? 5.57 -15.672 -1.474 1 98.75 31 ALA B CA 1
ATOM 1407 C C . ALA B 1 31 ? 7 -16.094 -1.811 1 98.75 31 ALA B C 1
ATOM 1409 O O . ALA B 1 31 ? 7.211 -17 -2.627 1 98.75 31 ALA B O 1
ATOM 1410 N N . TYR B 1 32 ? 7.91 -15.43 -1.213 1 98.88 32 TYR B N 1
ATOM 1411 C CA . TYR B 1 32 ? 9.312 -15.734 -1.474 1 98.88 32 TYR B CA 1
ATOM 1412 C C . TYR B 1 32 ? 9.633 -17.172 -1.097 1 98.88 32 TYR B C 1
ATOM 1414 O O . TYR B 1 32 ? 10.367 -17.859 -1.812 1 98.88 32 TYR B O 1
ATOM 1422 N N . ALA B 1 33 ? 9.148 -17.656 0.044 1 98.62 33 ALA B N 1
ATOM 1423 C CA . ALA B 1 33 ? 9.328 -19.031 0.469 1 98.62 33 ALA B CA 1
ATOM 1424 C C . ALA B 1 33 ? 8.719 -20 -0.537 1 98.62 33 ALA B C 1
ATOM 1426 O O . ALA B 1 33 ? 9.32 -21.031 -0.88 1 98.62 33 ALA B O 1
ATOM 1427 N N . LYS B 1 34 ? 7.566 -19.703 -0.997 1 97.31 34 LYS B N 1
ATOM 1428 C CA . LYS B 1 34 ? 6.875 -20.531 -1.969 1 97.31 34 LYS B CA 1
ATOM 1429 C C . LYS B 1 34 ? 7.664 -20.641 -3.271 1 97.31 34 LYS B C 1
ATOM 1431 O O . LYS B 1 34 ? 7.637 -21.672 -3.941 1 97.31 34 LYS B O 1
ATOM 1436 N N . LEU B 1 35 ? 8.328 -19.578 -3.566 1 97.5 35 LEU B N 1
ATOM 1437 C CA . LEU B 1 35 ? 9.148 -19.531 -4.773 1 97.5 35 LEU B CA 1
ATOM 1438 C C . LEU B 1 35 ? 10.484 -20.219 -4.551 1 97.5 35 LEU B C 1
ATOM 1440 O O . LEU B 1 35 ? 11.312 -20.297 -5.465 1 97.5 35 LEU B O 1
ATOM 1444 N N . GLN B 1 36 ? 10.688 -20.641 -3.287 1 98.06 36 GLN B N 1
ATOM 1445 C CA . GLN B 1 36 ? 11.906 -21.344 -2.902 1 98.06 36 GLN B CA 1
ATOM 1446 C C . GLN B 1 36 ? 13.141 -20.469 -3.129 1 98.06 36 GLN B C 1
ATOM 1448 O O . GLN B 1 36 ? 14.156 -20.953 -3.643 1 98.06 36 GLN B O 1
ATOM 1453 N N . GLY B 1 37 ? 13.016 -19.234 -2.787 1 98.06 37 GLY B N 1
ATOM 1454 C CA . GLY B 1 37 ? 14.109 -18.281 -2.945 1 98.06 37 GLY B CA 1
ATOM 1455 C C . GLY B 1 37 ? 15.258 -18.531 -1.983 1 98.06 37 GLY B C 1
ATOM 1456 O O . GLY B 1 37 ? 15.086 -19.219 -0.975 1 98.06 37 GLY B O 1
ATOM 1457 N N . ASN B 1 38 ? 16.469 -18.016 -2.332 1 98.75 38 ASN B N 1
ATOM 1458 C CA . ASN B 1 38 ? 17.672 -18.047 -1.488 1 98.75 38 ASN B CA 1
ATOM 1459 C C . ASN B 1 38 ? 17.594 -17 -0.382 1 98.75 38 ASN B C 1
ATOM 1461 O O . ASN B 1 38 ? 17.562 -15.797 -0.659 1 98.75 38 ASN B O 1
ATOM 1465 N N . TRP B 1 39 ? 17.703 -17.438 0.86 1 98.69 39 TRP B N 1
ATOM 1466 C CA . TRP B 1 39 ? 17.453 -16.547 1.999 1 98.69 39 TRP B CA 1
ATOM 1467 C C . TRP B 1 39 ? 18.656 -15.648 2.26 1 98.69 39 TRP B C 1
ATOM 1469 O O . TRP B 1 39 ? 18.531 -14.625 2.936 1 98.69 39 TRP B O 1
ATOM 1479 N N . ILE B 1 40 ? 19.812 -16.031 1.829 1 98.69 40 ILE B N 1
ATOM 1480 C CA . ILE B 1 40 ? 20.969 -15.133 1.896 1 98.69 40 ILE B CA 1
ATOM 1481 C C . ILE B 1 40 ? 20.734 -13.938 0.976 1 98.69 40 ILE B C 1
ATOM 1483 O O . ILE B 1 40 ? 21 -12.789 1.357 1 98.69 40 ILE B O 1
ATOM 1487 N N . VAL B 1 41 ? 20.25 -14.203 -0.265 1 98.62 41 VAL B N 1
ATOM 1488 C CA . VAL B 1 41 ? 19.891 -13.148 -1.212 1 98.62 41 VAL B CA 1
ATOM 1489 C C . VAL B 1 41 ? 18.781 -12.281 -0.634 1 98.62 41 VAL B C 1
ATOM 1491 O O . VAL B 1 41 ? 18.812 -11.055 -0.758 1 98.62 41 VAL B O 1
ATOM 1494 N N . PHE B 1 42 ? 17.828 -12.938 0.009 1 98.88 42 PHE B N 1
ATOM 1495 C CA . PHE B 1 42 ? 16.75 -12.203 0.661 1 98.88 42 PHE B CA 1
ATOM 1496 C C . PHE B 1 42 ? 17.297 -11.219 1.682 1 98.88 42 PHE B C 1
ATOM 1498 O O . PHE B 1 42 ? 16.938 -10.039 1.67 1 98.88 42 PHE B O 1
ATOM 1505 N N . ALA B 1 43 ? 18.188 -11.695 2.566 1 98.56 43 ALA B N 1
ATOM 1506 C CA . ALA B 1 43 ? 18.734 -10.875 3.654 1 98.56 43 ALA B CA 1
ATOM 1507 C C . ALA B 1 43 ? 19.484 -9.664 3.111 1 98.56 43 ALA B C 1
ATOM 1509 O O . ALA B 1 43 ? 19.25 -8.539 3.553 1 98.56 43 ALA B O 1
ATOM 1510 N N . PHE B 1 44 ? 20.312 -9.82 2.137 1 98.12 44 PHE B N 1
ATOM 1511 C CA . PHE B 1 44 ? 21.094 -8.719 1.59 1 98.12 44 PHE B CA 1
ATOM 1512 C C . PHE B 1 44 ? 20.203 -7.801 0.75 1 98.12 44 PHE B C 1
ATOM 1514 O O . PHE B 1 44 ? 20.328 -6.574 0.826 1 98.12 44 PHE B O 1
ATOM 1521 N N . GLY B 1 45 ? 19.344 -8.398 -0.055 1 98.69 45 GLY B N 1
ATOM 1522 C CA . GLY B 1 45 ? 18.438 -7.609 -0.865 1 98.69 45 GLY B CA 1
ATOM 1523 C C . GLY B 1 45 ? 17.469 -6.785 -0.039 1 98.69 45 GLY B C 1
ATOM 1524 O O . GLY B 1 45 ? 17.094 -5.672 -0.425 1 98.69 45 GLY B O 1
ATOM 1525 N N . PHE B 1 46 ? 17.125 -7.348 1.112 1 98.75 46 PHE B N 1
ATOM 1526 C CA . PHE B 1 46 ? 16.172 -6.719 2.014 1 98.75 46 PHE B CA 1
ATOM 1527 C C . PHE B 1 46 ? 16.672 -5.352 2.465 1 98.75 46 PHE B C 1
ATOM 1529 O O . PHE B 1 46 ? 15.883 -4.418 2.633 1 98.75 46 PHE B O 1
ATOM 1536 N N . PHE B 1 47 ? 17.969 -5.203 2.57 1 98.06 47 PHE B N 1
ATOM 1537 C CA . PHE B 1 47 ? 18.484 -3.953 3.111 1 98.06 47 PHE B CA 1
ATOM 1538 C C . PHE B 1 47 ? 19.141 -3.123 2.016 1 98.06 47 PHE B C 1
ATOM 1540 O O . PHE B 1 47 ? 19.656 -2.027 2.275 1 98.06 47 PHE B O 1
ATOM 1547 N N . ALA B 1 48 ? 19.094 -3.588 0.777 1 98.06 48 ALA B N 1
ATOM 1548 C CA . ALA B 1 48 ? 19.797 -2.93 -0.32 1 98.06 48 ALA B CA 1
ATOM 1549 C C . ALA B 1 48 ? 19.266 -1.52 -0.547 1 98.06 48 ALA B C 1
ATOM 1551 O O . ALA B 1 48 ? 20.031 -0.587 -0.796 1 98.06 48 ALA B O 1
ATOM 1552 N N . GLY B 1 49 ? 17.984 -1.321 -0.455 1 97.62 49 GLY B N 1
ATOM 1553 C CA . GLY B 1 49 ? 17.375 -0.022 -0.694 1 97.62 49 GLY B CA 1
ATOM 1554 C C . GLY B 1 49 ? 17.828 1.035 0.3 1 97.62 49 GLY B C 1
ATOM 1555 O O . GLY B 1 49 ? 17.781 2.23 0 1 97.62 49 GLY B O 1
ATOM 1556 N N . ASP B 1 50 ? 18.172 0.612 1.438 1 97.38 50 ASP B N 1
ATOM 1557 C CA . ASP B 1 50 ? 18.562 1.538 2.496 1 97.38 50 ASP B CA 1
ATOM 1558 C C . ASP B 1 50 ? 19.812 2.312 2.109 1 97.38 50 ASP B C 1
ATOM 1560 O O . ASP B 1 50 ? 20.094 3.367 2.68 1 97.38 50 ASP B O 1
ATOM 1564 N N . LEU B 1 51 ? 20.562 1.811 1.155 1 97.06 51 LEU B N 1
ATOM 1565 C CA . LEU B 1 51 ? 21.766 2.496 0.688 1 97.06 51 LEU B CA 1
ATOM 1566 C C . LEU B 1 51 ? 21.422 3.842 0.064 1 97.06 51 LEU B C 1
ATOM 1568 O O . LEU B 1 51 ? 22.25 4.758 0.046 1 97.06 51 LEU B O 1
ATOM 1572 N N . PHE B 1 52 ? 20.266 3.99 -0.408 1 97.19 52 PHE B N 1
ATOM 1573 C CA . PHE B 1 52 ? 19.844 5.234 -1.036 1 97.19 52 PHE B CA 1
ATOM 1574 C C . PHE B 1 52 ? 19.719 6.348 -0.005 1 97.19 52 PHE B C 1
ATOM 1576 O O . PHE B 1 52 ? 19.688 7.531 -0.361 1 97.19 52 PHE B O 1
ATOM 1583 N N . SER B 1 53 ? 19.672 5.949 1.272 1 94.5 53 SER B N 1
ATOM 1584 C CA . SER B 1 53 ? 19.609 6.957 2.326 1 94.5 53 SER B CA 1
ATOM 1585 C C . SER B 1 53 ? 20.906 7.773 2.385 1 94.5 53 SER B C 1
ATOM 1587 O O . SER B 1 53 ? 20.953 8.828 3.021 1 94.5 53 SER B O 1
ATOM 1589 N N . LEU B 1 54 ? 21.922 7.312 1.749 1 95.81 54 LEU B N 1
ATOM 1590 C CA . LEU B 1 54 ? 23.172 8.078 1.676 1 95.81 54 LEU B CA 1
ATOM 1591 C C . LEU B 1 54 ? 22.938 9.414 0.989 1 95.81 54 LEU B C 1
ATOM 1593 O O . LEU B 1 54 ? 23.766 10.328 1.113 1 95.81 54 LEU B O 1
ATOM 1597 N N . GLY B 1 55 ? 21.906 9.516 0.289 1 95.44 55 GLY B N 1
ATOM 1598 C CA . GLY B 1 55 ? 21.547 10.766 -0.355 1 95.44 55 GLY B CA 1
ATOM 1599 C C . GLY B 1 55 ? 21.359 11.914 0.623 1 95.44 55 GLY B C 1
ATOM 1600 O O . GLY B 1 55 ? 21.484 13.078 0.248 1 95.44 55 GLY B O 1
ATOM 1601 N N . TYR B 1 56 ? 21.094 11.602 1.856 1 94.06 56 TYR B N 1
ATOM 1602 C CA . TYR B 1 56 ? 20.922 12.648 2.857 1 94.06 56 TYR B CA 1
ATOM 1603 C C . TYR B 1 56 ? 22.219 13.422 3.082 1 94.06 56 TYR B C 1
ATOM 1605 O O . TYR B 1 56 ? 22.203 14.539 3.592 1 94.06 56 TYR B O 1
ATOM 1613 N N . ALA B 1 57 ? 23.359 12.836 2.77 1 95.25 57 ALA B N 1
ATOM 1614 C CA . ALA B 1 57 ? 24.625 13.539 2.83 1 95.25 57 ALA B CA 1
ATOM 1615 C C . ALA B 1 57 ? 24.609 14.773 1.929 1 95.25 57 ALA B C 1
ATOM 1617 O O . ALA B 1 57 ? 25.344 15.742 2.176 1 95.25 57 ALA B O 1
ATOM 1618 N N . GLY B 1 58 ? 23.844 14.766 0.931 1 96.31 58 GLY B N 1
ATOM 1619 C CA . GLY B 1 58 ? 23.734 15.883 0.007 1 96.31 58 GLY B CA 1
ATOM 1620 C C . GLY B 1 58 ? 22.625 16.844 0.362 1 96.31 58 GLY B C 1
ATOM 1621 O O . GLY B 1 58 ? 22.312 17.75 -0.414 1 96.31 58 GLY B O 1
ATOM 1622 N N . GLY B 1 59 ? 21.938 16.609 1.513 1 95.56 59 GLY B N 1
ATOM 1623 C CA . GLY B 1 59 ? 20.844 17.469 1.951 1 95.56 59 GLY B CA 1
ATOM 1624 C C . GLY B 1 59 ? 19.516 16.766 2.006 1 95.56 59 GLY B C 1
ATOM 1625 O O . GLY B 1 59 ? 19.375 15.648 1.496 1 95.56 59 GLY B O 1
ATOM 1626 N N . ASN B 1 60 ? 18.562 17.375 2.594 1 92.88 60 ASN B N 1
ATOM 1627 C CA . ASN B 1 60 ? 17.281 16.766 2.881 1 92.88 60 ASN B CA 1
ATOM 1628 C C . ASN B 1 60 ? 16.5 16.469 1.602 1 92.88 60 ASN B C 1
ATOM 1630 O O . ASN B 1 60 ? 15.844 15.43 1.488 1 92.88 60 ASN B O 1
ATOM 1634 N N . TRP B 1 61 ? 16.5 17.438 0.665 1 93.5 61 TRP B N 1
ATOM 1635 C CA . TRP B 1 61 ? 15.758 17.234 -0.575 1 93.5 61 TRP B CA 1
ATOM 1636 C C . TRP B 1 61 ? 16.297 16.031 -1.342 1 93.5 61 TRP B C 1
ATOM 1638 O O . TRP B 1 61 ? 15.523 15.156 -1.756 1 93.5 61 TRP B O 1
ATOM 1648 N N . LEU B 1 62 ? 17.562 15.969 -1.521 1 95.44 62 LEU B N 1
ATOM 1649 C CA . LEU B 1 62 ? 18.188 14.844 -2.221 1 95.44 62 LEU B CA 1
ATOM 1650 C C . LEU B 1 62 ? 17.984 13.547 -1.444 1 95.44 62 LEU B C 1
ATOM 1652 O O . LEU B 1 62 ? 17.672 12.508 -2.033 1 95.44 62 LEU B O 1
ATOM 1656 N N . GLY B 1 63 ? 18.172 13.625 -0.136 1 96 63 GLY B N 1
ATOM 1657 C CA . GLY B 1 63 ? 17.953 12.461 0.714 1 96 63 GLY B CA 1
ATOM 1658 C C . GLY B 1 63 ? 16.562 11.891 0.594 1 96 63 GLY B C 1
ATOM 1659 O O . GLY B 1 63 ? 16.391 10.688 0.378 1 96 63 GLY B O 1
ATOM 1660 N N . ALA B 1 64 ? 15.562 12.766 0.655 1 94.25 64 ALA B N 1
ATOM 1661 C CA . ALA B 1 64 ? 14.164 12.344 0.547 1 94.25 64 ALA B CA 1
ATOM 1662 C C . ALA B 1 64 ? 13.875 11.758 -0.833 1 94.25 64 ALA B C 1
ATOM 1664 O O . ALA B 1 64 ? 13.195 10.742 -0.95 1 94.25 64 ALA B O 1
ATOM 1665 N N . THR B 1 65 ? 14.375 12.406 -1.853 1 96.38 65 THR B N 1
ATOM 1666 C CA . THR B 1 65 ? 14.164 11.945 -3.221 1 96.38 65 THR B CA 1
ATOM 1667 C C . THR B 1 65 ? 14.758 10.555 -3.424 1 96.38 65 THR B C 1
ATOM 1669 O O . THR B 1 65 ? 14.094 9.656 -3.93 1 96.38 65 THR B O 1
ATOM 1672 N N . MET B 1 66 ? 15.984 10.367 -2.988 1 96.88 66 MET B N 1
ATOM 1673 C CA . MET B 1 66 ? 16.672 9.086 -3.16 1 96.88 66 MET B CA 1
ATOM 1674 C C . MET B 1 66 ? 16.016 8 -2.305 1 96.88 66 MET B C 1
ATOM 1676 O O . MET B 1 66 ? 15.812 6.879 -2.768 1 96.88 66 MET B O 1
ATOM 1680 N N . TYR B 1 67 ? 15.719 8.336 -1.089 1 96.5 67 TYR B N 1
ATOM 1681 C CA . TYR B 1 67 ? 15.023 7.391 -0.222 1 96.5 67 TYR B CA 1
ATOM 1682 C C . TYR B 1 67 ? 13.719 6.926 -0.854 1 96.5 67 TYR B C 1
ATOM 1684 O O . TYR B 1 67 ? 13.461 5.727 -0.956 1 96.5 67 TYR B O 1
ATOM 1692 N N . ASN B 1 68 ? 12.945 7.883 -1.283 1 97.5 68 ASN B N 1
ATOM 1693 C CA . ASN B 1 68 ? 11.625 7.562 -1.828 1 97.5 68 ASN B CA 1
ATOM 1694 C C . ASN B 1 68 ? 11.734 6.762 -3.125 1 97.5 68 ASN B C 1
ATOM 1696 O O . ASN B 1 68 ? 10.852 5.965 -3.441 1 97.5 68 ASN B O 1
ATOM 1700 N N . LEU B 1 69 ? 12.758 6.91 -3.879 1 97.75 69 LEU B N 1
ATOM 1701 C CA . LEU B 1 69 ? 12.992 6.141 -5.098 1 97.75 69 LEU B CA 1
ATOM 1702 C C . LEU B 1 69 ? 13.023 4.645 -4.801 1 97.75 69 LEU B C 1
ATOM 1704 O O . LEU B 1 69 ? 12.484 3.844 -5.566 1 97.75 69 LEU B O 1
ATOM 1708 N N . SER B 1 70 ? 13.609 4.324 -3.691 1 98 70 SER B N 1
ATOM 1709 C CA . SER B 1 70 ? 13.781 2.908 -3.385 1 98 70 SER B CA 1
ATOM 1710 C C . SER B 1 70 ? 12.711 2.42 -2.416 1 98 70 SER B C 1
ATOM 1712 O O . SER B 1 70 ? 12.586 1.217 -2.176 1 98 70 SER B O 1
ATOM 1714 N N . HIS B 1 71 ? 11.906 3.365 -1.83 1 98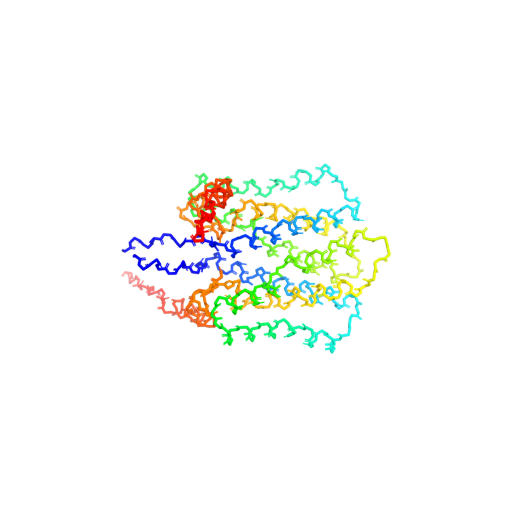.25 71 HIS B N 1
ATOM 1715 C CA . HIS B 1 71 ? 11 2.951 -0.765 1 98.25 71 HIS B CA 1
ATOM 1716 C C . HIS B 1 71 ? 9.547 3.223 -1.143 1 98.25 71 HIS B C 1
ATOM 1718 O O . HIS B 1 71 ? 8.688 3.342 -0.269 1 98.25 71 HIS B O 1
ATOM 1724 N N . ASN B 1 72 ? 9.281 3.322 -2.414 1 98.44 72 ASN B N 1
ATOM 1725 C CA . ASN B 1 72 ? 7.895 3.318 -2.875 1 98.44 72 ASN B CA 1
ATOM 1726 C C . ASN B 1 72 ? 7.523 1.991 -3.531 1 98.44 72 ASN B C 1
ATOM 1728 O O . ASN B 1 72 ? 8.406 1.24 -3.959 1 98.44 72 ASN B O 1
ATOM 1732 N N . LEU B 1 73 ? 6.254 1.712 -3.645 1 98.88 73 LEU B N 1
ATOM 1733 C CA . LEU B 1 73 ? 5.785 0.408 -4.102 1 98.88 73 LEU B CA 1
ATOM 1734 C C . LEU B 1 73 ? 5.605 0.395 -5.617 1 98.88 73 LEU B C 1
ATOM 1736 O O . LEU B 1 73 ? 5.301 -0.647 -6.199 1 98.88 73 LEU B O 1
ATOM 1740 N N . VAL B 1 74 ? 5.809 1.461 -6.305 1 98.81 74 VAL B N 1
ATOM 1741 C CA . VAL B 1 74 ? 5.578 1.531 -7.742 1 98.81 74 VAL B CA 1
ATOM 1742 C C . VAL B 1 74 ? 6.48 0.532 -8.461 1 98.81 74 VAL B C 1
ATOM 1744 O O . VAL B 1 74 ? 6.004 -0.301 -9.234 1 98.81 74 VAL B O 1
ATOM 1747 N N . GLY B 1 75 ? 7.777 0.581 -8.172 1 98.56 75 GLY B N 1
ATOM 1748 C CA . GLY B 1 75 ? 8.742 -0.292 -8.82 1 98.56 75 GLY B CA 1
ATOM 1749 C C . GLY B 1 75 ? 8.422 -1.765 -8.656 1 98.56 75 GLY B C 1
ATOM 1750 O O . GLY B 1 75 ? 8.203 -2.475 -9.641 1 98.56 75 GLY B O 1
ATOM 1751 N N . PRO B 1 76 ? 8.328 -2.215 -7.414 1 98.88 76 PRO B N 1
ATOM 1752 C CA . PRO B 1 76 ? 8.117 -3.65 -7.223 1 98.88 76 PRO B CA 1
ATOM 1753 C C . PRO B 1 76 ? 6.746 -4.113 -7.719 1 98.88 76 PRO B C 1
ATOM 1755 O O . PRO B 1 76 ? 6.605 -5.242 -8.195 1 98.88 76 PRO B O 1
ATOM 1758 N N . LEU B 1 77 ? 5.723 -3.291 -7.664 1 98.94 77 LEU B N 1
ATOM 1759 C CA . LEU B 1 77 ? 4.418 -3.688 -8.18 1 98.94 77 LEU B CA 1
ATOM 1760 C C . LEU B 1 77 ? 4.441 -3.795 -9.703 1 98.94 77 LEU B C 1
ATOM 1762 O O . LEU B 1 77 ? 3.758 -4.645 -10.281 1 98.94 77 LEU B O 1
ATOM 1766 N N . LEU B 1 78 ? 5.188 -2.947 -10.32 1 98.75 78 LEU B N 1
ATOM 1767 C CA . LEU B 1 78 ? 5.371 -3.084 -11.766 1 98.75 78 LEU B CA 1
ATOM 1768 C C . LEU B 1 78 ? 6.055 -4.402 -12.102 1 98.75 78 LEU B C 1
ATOM 1770 O O . LEU B 1 78 ? 5.672 -5.078 -13.062 1 98.75 78 LEU B O 1
ATOM 1774 N N . LEU B 1 79 ? 7.035 -4.766 -11.312 1 98.75 79 LEU B N 1
ATOM 1775 C CA . LEU B 1 79 ? 7.707 -6.043 -11.523 1 98.75 79 LEU B CA 1
ATOM 1776 C C . LEU B 1 79 ? 6.73 -7.203 -11.367 1 98.75 79 LEU B C 1
ATOM 1778 O O . LEU B 1 79 ? 6.758 -8.156 -12.148 1 98.75 79 LEU B O 1
ATOM 1782 N N . VAL B 1 80 ? 5.887 -7.125 -10.375 1 98.75 80 VAL B N 1
ATOM 1783 C CA . VAL B 1 80 ? 4.875 -8.156 -10.172 1 98.75 80 VAL B CA 1
ATOM 1784 C C . VAL B 1 80 ? 3.957 -8.227 -11.391 1 98.75 80 VAL B C 1
ATOM 1786 O O . VAL B 1 80 ? 3.654 -9.32 -11.891 1 98.75 80 VAL B O 1
ATOM 1789 N N . SER B 1 81 ? 3.518 -7.098 -11.883 1 98.75 81 SER B N 1
ATOM 1790 C CA . SER B 1 81 ? 2.621 -7.047 -13.031 1 98.75 81 SER B CA 1
ATOM 1791 C C . SER B 1 81 ? 3.266 -7.68 -14.266 1 98.75 81 SER B C 1
ATOM 1793 O O . SER B 1 81 ? 2.629 -8.461 -14.969 1 98.75 81 SER B O 1
ATOM 1795 N N . ILE B 1 82 ? 4.496 -7.336 -14.5 1 98.56 82 ILE B N 1
ATOM 1796 C CA . ILE B 1 82 ? 5.234 -7.887 -15.633 1 98.56 82 ILE B CA 1
ATOM 1797 C C . ILE B 1 82 ? 5.375 -9.398 -15.469 1 98.56 82 ILE B C 1
ATOM 1799 O O . ILE B 1 82 ? 5.129 -10.156 -16.406 1 98.56 82 ILE B O 1
ATOM 1803 N N . TYR B 1 83 ? 5.715 -9.836 -14.297 1 98.56 83 TYR B N 1
ATOM 1804 C CA . TYR B 1 83 ? 5.855 -11.258 -14.016 1 98.56 83 TYR B CA 1
ATOM 1805 C C . TYR B 1 83 ? 4.559 -12 -14.312 1 98.56 83 TYR B C 1
ATOM 1807 O O . TYR B 1 83 ? 4.578 -13.055 -14.961 1 98.56 83 TYR B O 1
ATOM 1815 N N . LEU B 1 84 ? 3.488 -11.461 -13.891 1 98.06 84 LEU B N 1
ATOM 1816 C CA . LEU B 1 84 ? 2.199 -12.125 -14.039 1 98.06 84 LEU B CA 1
ATOM 1817 C C . LEU B 1 84 ? 1.727 -12.086 -15.484 1 98.06 84 LEU B C 1
ATOM 1819 O O . LEU B 1 84 ? 1.018 -12.992 -15.938 1 98.06 84 LEU B O 1
ATOM 1823 N N . ALA B 1 85 ? 2.109 -11.094 -16.234 1 97.81 85 ALA B N 1
ATOM 1824 C CA . ALA B 1 85 ? 1.607 -10.891 -17.594 1 97.81 85 ALA B CA 1
ATOM 1825 C C . ALA B 1 85 ? 2.371 -11.75 -18.594 1 97.81 85 ALA B C 1
ATOM 1827 O O . ALA B 1 85 ? 1.862 -12.055 -19.672 1 97.81 85 ALA B O 1
ATOM 1828 N N . LEU B 1 86 ? 3.549 -12.062 -18.219 1 97.06 86 LEU B N 1
ATOM 1829 C CA . LEU B 1 86 ? 4.383 -12.828 -19.141 1 97.06 86 LEU B CA 1
ATOM 1830 C C . LEU B 1 86 ? 3.988 -14.305 -19.141 1 97.06 86 LEU B C 1
ATOM 1832 O O . LEU B 1 86 ? 3.691 -14.867 -18.078 1 97.06 86 LEU B O 1
ATOM 1836 N N . PRO B 1 87 ? 3.992 -15 -20.281 1 95.94 87 PRO B N 1
ATOM 1837 C CA . PRO B 1 87 ? 3.656 -16.422 -20.375 1 95.94 87 PRO B CA 1
ATOM 1838 C C . PRO B 1 87 ? 4.691 -17.312 -19.688 1 95.94 87 PRO B C 1
ATOM 1840 O O . PRO B 1 87 ? 4.332 -18.297 -19.047 1 95.94 87 PRO B O 1
ATOM 1843 N N . SER B 1 88 ? 5.973 -17 -19.891 1 95.94 88 SER B N 1
ATOM 1844 C CA . SER B 1 88 ? 7.082 -17.703 -19.266 1 95.94 88 SER B CA 1
ATOM 1845 C C . SER B 1 88 ? 8.008 -16.75 -18.531 1 95.94 88 SER B C 1
ATOM 1847 O O . SER B 1 88 ? 9.109 -16.453 -19 1 95.94 88 SER B O 1
ATOM 1849 N N . PRO B 1 89 ? 7.543 -16.344 -17.391 1 95.31 89 PRO B N 1
ATOM 1850 C CA . PRO B 1 89 ? 8.305 -15.289 -16.703 1 95.31 89 PRO B CA 1
ATOM 1851 C C . PRO B 1 89 ? 9.516 -15.828 -15.953 1 95.31 89 PRO B C 1
ATOM 1853 O O . PRO B 1 89 ? 9.445 -16.922 -15.375 1 95.31 89 PRO B O 1
ATOM 1856 N N . PRO B 1 90 ? 10.664 -15.102 -16.047 1 97.5 90 PRO B N 1
ATOM 1857 C CA . PRO B 1 90 ? 11.727 -15.445 -15.102 1 97.5 90 PRO B CA 1
ATOM 1858 C C . PRO B 1 90 ? 11.32 -15.25 -13.648 1 97.5 90 PRO B C 1
ATOM 1860 O O . PRO B 1 90 ? 10.859 -14.172 -13.273 1 97.5 90 PRO B O 1
ATOM 1863 N N . VAL B 1 91 ? 11.508 -16.234 -12.82 1 98 91 VAL B N 1
ATOM 1864 C CA . VAL B 1 91 ? 11.039 -16.234 -11.438 1 98 91 VAL B CA 1
ATOM 1865 C C . VAL B 1 91 ? 11.75 -15.133 -10.648 1 98 91 VAL B C 1
ATOM 1867 O O . VAL B 1 91 ? 11.227 -14.633 -9.656 1 98 91 VAL B O 1
ATOM 1870 N N . GLU B 1 92 ? 12.945 -14.695 -11.102 1 97.81 92 GLU B N 1
ATOM 1871 C CA . GLU B 1 92 ? 13.742 -13.672 -10.438 1 97.81 92 GLU B CA 1
ATOM 1872 C C . GLU B 1 92 ? 12.984 -12.352 -10.352 1 97.81 92 GLU B C 1
ATOM 1874 O O . GLU B 1 92 ? 13.172 -11.578 -9.406 1 97.81 92 GLU B O 1
ATOM 1879 N N . LEU B 1 93 ? 12.133 -12.094 -11.32 1 98.31 93 LEU B N 1
ATOM 1880 C CA . LEU B 1 93 ? 11.32 -10.891 -11.258 1 98.31 93 LEU B CA 1
ATOM 1881 C C . LEU B 1 93 ? 10.43 -10.891 -10.016 1 98.31 93 LEU B C 1
ATOM 1883 O O . LEU B 1 93 ? 10.359 -9.883 -9.305 1 98.31 93 LEU B O 1
ATOM 1887 N N . ALA B 1 94 ? 9.812 -12.023 -9.766 1 98.62 94 ALA B N 1
ATOM 1888 C CA . ALA B 1 94 ? 8.945 -12.156 -8.602 1 98.62 94 ALA B CA 1
ATOM 1889 C C . ALA B 1 94 ? 9.75 -12.117 -7.305 1 98.62 94 ALA B C 1
ATOM 1891 O O . ALA B 1 94 ? 9.32 -11.531 -6.312 1 98.62 94 ALA B O 1
ATOM 1892 N N . MET B 1 95 ? 10.898 -12.703 -7.32 1 98.81 95 MET B N 1
ATOM 1893 C CA . MET B 1 95 ? 11.734 -12.75 -6.121 1 98.81 95 MET B CA 1
ATOM 1894 C C . MET B 1 95 ? 12.219 -11.359 -5.742 1 98.81 95 MET B C 1
ATOM 1896 O O . MET B 1 95 ? 12.172 -10.977 -4.57 1 98.81 95 MET B O 1
ATOM 1900 N N . VAL B 1 96 ? 12.617 -10.602 -6.738 1 98.81 96 VAL B N 1
ATOM 1901 C CA . VAL B 1 96 ? 13.078 -9.234 -6.488 1 98.81 96 VAL B CA 1
ATOM 1902 C C . VAL B 1 96 ? 11.914 -8.383 -5.992 1 98.81 96 VAL B C 1
ATOM 1904 O O . VAL B 1 96 ? 12.07 -7.613 -5.035 1 98.81 96 VAL B O 1
ATOM 1907 N N . ALA B 1 97 ? 10.812 -8.523 -6.629 1 98.94 97 ALA B N 1
ATOM 1908 C CA . ALA B 1 97 ? 9.633 -7.77 -6.203 1 98.94 97 ALA B CA 1
ATOM 1909 C C . ALA B 1 97 ? 9.258 -8.109 -4.766 1 98.94 97 ALA B C 1
ATOM 1911 O O . ALA B 1 97 ? 8.938 -7.223 -3.975 1 98.94 97 ALA B O 1
ATOM 1912 N N . ALA B 1 98 ? 9.305 -9.352 -4.426 1 98.94 98 ALA B N 1
ATOM 1913 C CA . ALA B 1 98 ? 8.93 -9.797 -3.086 1 98.94 98 ALA B CA 1
ATOM 1914 C C . ALA B 1 98 ? 9.883 -9.234 -2.033 1 98.94 98 ALA B C 1
ATOM 1916 O O . ALA B 1 98 ? 9.438 -8.742 -0.992 1 98.94 98 ALA B O 1
ATOM 1917 N N . ILE B 1 99 ? 11.172 -9.305 -2.297 1 98.94 99 ILE B N 1
ATOM 1918 C CA . ILE B 1 99 ? 12.156 -8.781 -1.358 1 98.94 99 ILE B CA 1
ATOM 1919 C C . ILE B 1 99 ? 11.945 -7.277 -1.183 1 98.94 99 ILE B C 1
ATOM 1921 O O . ILE B 1 99 ? 11.93 -6.773 -0.056 1 98.94 99 ILE B O 1
ATOM 1925 N N . TRP B 1 100 ? 11.805 -6.641 -2.285 1 98.94 100 TRP B N 1
ATOM 1926 C CA . TRP B 1 100 ? 11.641 -5.191 -2.312 1 98.94 100 TRP B CA 1
ATOM 1927 C C . TRP B 1 100 ? 10.398 -4.77 -1.54 1 98.94 100 TRP B C 1
ATOM 1929 O O . TRP B 1 100 ? 10.484 -3.953 -0.619 1 98.94 100 TRP B O 1
ATOM 1939 N N . MET B 1 101 ? 9.312 -5.379 -1.776 1 98.94 101 MET B N 1
ATOM 1940 C CA . MET B 1 101 ? 8.07 -5.051 -1.096 1 98.94 101 MET B CA 1
ATOM 1941 C C . MET B 1 101 ? 8.117 -5.473 0.369 1 98.94 101 MET B C 1
ATOM 1943 O O . MET B 1 101 ? 7.527 -4.812 1.229 1 98.94 101 MET B O 1
ATOM 1947 N N . ALA B 1 102 ? 8.758 -6.547 0.66 1 98.94 102 ALA B N 1
ATOM 1948 C CA . ALA B 1 102 ? 8.914 -6.953 2.055 1 98.94 102 ALA B CA 1
ATOM 1949 C C . ALA B 1 102 ? 9.617 -5.871 2.867 1 98.94 102 ALA B C 1
ATOM 1951 O O . ALA B 1 102 ? 9.172 -5.523 3.965 1 98.94 102 ALA B O 1
ATOM 1952 N N . HIS B 1 103 ? 10.68 -5.402 2.34 1 98.94 103 HIS B N 1
ATOM 1953 C CA . HIS B 1 103 ? 11.414 -4.359 3.043 1 98.94 103 HIS B CA 1
ATOM 1954 C C . HIS B 1 103 ? 10.547 -3.125 3.264 1 98.94 103 HIS B C 1
ATOM 1956 O O . HIS B 1 103 ? 10.523 -2.572 4.363 1 98.94 103 HIS B O 1
ATOM 1962 N N . ILE B 1 104 ? 9.898 -2.729 2.215 1 98.69 104 ILE B N 1
ATOM 1963 C CA . ILE B 1 104 ? 9.031 -1.557 2.309 1 98.69 104 ILE B CA 1
ATOM 1964 C C . ILE B 1 104 ? 7.934 -1.807 3.338 1 98.69 104 ILE B C 1
ATOM 1966 O O . ILE B 1 104 ? 7.633 -0.937 4.16 1 98.69 104 ILE B O 1
ATOM 1970 N N . GLY B 1 105 ? 7.316 -3.004 3.281 1 98.75 105 GLY B N 1
ATOM 1971 C CA . GLY B 1 105 ? 6.316 -3.363 4.273 1 98.75 105 GLY B CA 1
ATOM 1972 C C . GLY B 1 105 ? 6.84 -3.311 5.695 1 98.75 105 GLY B C 1
ATOM 1973 O O . GLY B 1 105 ? 6.152 -2.83 6.598 1 98.75 105 GLY B O 1
ATOM 1974 N N . TRP B 1 106 ? 8.008 -3.789 5.914 1 98.38 106 TRP B N 1
ATOM 1975 C CA . TRP B 1 106 ? 8.648 -3.762 7.227 1 98.38 106 TRP B CA 1
ATOM 1976 C C . TRP B 1 106 ? 8.812 -2.328 7.719 1 98.38 106 TRP B C 1
ATOM 1978 O O . TRP B 1 106 ? 8.438 -2.006 8.852 1 98.38 106 TRP B O 1
ATOM 1988 N N . GLU B 1 107 ? 9.305 -1.498 6.898 1 96.38 107 GLU B N 1
ATOM 1989 C CA . GLU B 1 107 ? 9.516 -0.105 7.285 1 96.38 107 GLU B CA 1
ATOM 1990 C C . GLU B 1 107 ? 8.188 0.577 7.625 1 96.38 107 GLU B C 1
ATOM 1992 O O . GLU B 1 107 ? 8.102 1.3 8.617 1 96.38 107 GLU B O 1
ATOM 1997 N N . ARG B 1 108 ? 7.199 0.363 6.809 1 96.19 108 ARG B N 1
ATOM 1998 C CA . ARG B 1 108 ? 5.898 0.987 7.043 1 96.19 108 ARG B CA 1
ATOM 1999 C C . ARG B 1 108 ? 5.246 0.431 8.305 1 96.19 108 ARG B C 1
ATOM 2001 O O . ARG B 1 108 ? 4.531 1.149 9.008 1 96.19 108 ARG B O 1
ATOM 2008 N N . SER B 1 109 ? 5.48 -0.809 8.594 1 96.94 109 SER B N 1
ATOM 2009 C CA . SER B 1 109 ? 4.945 -1.398 9.82 1 96.94 109 SER B CA 1
ATOM 2010 C C . SER B 1 109 ? 5.543 -0.741 11.062 1 96.94 109 SER B C 1
ATOM 2012 O O . SER B 1 109 ? 4.914 -0.723 12.117 1 96.94 109 SER B O 1
ATOM 2014 N N . LEU B 1 110 ? 6.742 -0.268 10.898 1 93.62 110 LEU B N 1
ATOM 2015 C CA . LEU B 1 110 ? 7.422 0.401 12 1 93.62 110 LEU B CA 1
ATOM 2016 C C . LEU B 1 110 ? 7.035 1.874 12.07 1 93.62 110 LEU B C 1
ATOM 2018 O O . LEU B 1 110 ? 7.461 2.594 12.977 1 93.62 110 LEU B O 1
ATOM 2022 N N . GLY B 1 111 ? 6.281 2.354 11.109 1 90.19 111 GLY B N 1
ATOM 2023 C CA . GLY B 1 111 ? 5.758 3.709 11.141 1 90.19 111 GLY B CA 1
ATOM 2024 C C . GLY B 1 111 ? 6.477 4.648 10.188 1 90.19 111 GLY B C 1
ATOM 2025 O O . GLY B 1 111 ? 6.184 5.844 10.148 1 90.19 111 GLY B O 1
ATOM 2026 N N . TYR B 1 112 ? 7.379 4.027 9.461 1 89.19 112 TYR B N 1
ATOM 2027 C CA . TYR B 1 112 ? 8.023 4.848 8.438 1 89.19 112 TYR B CA 1
ATOM 2028 C C . TYR B 1 112 ? 7.207 4.871 7.156 1 89.19 112 TYR B C 1
ATOM 2030 O O . TYR B 1 112 ? 6.406 3.963 6.906 1 89.19 112 TYR B O 1
ATOM 2038 N N . GLY B 1 113 ? 7.348 5.816 6.441 1 92.31 113 GLY B N 1
ATOM 2039 C CA . GLY B 1 113 ? 6.691 6.012 5.156 1 92.31 113 GLY B CA 1
ATOM 2040 C C . GLY B 1 113 ? 7.531 6.805 4.172 1 92.31 113 GLY B C 1
ATOM 2041 O O . GLY B 1 113 ? 8.758 6.863 4.305 1 92.31 113 GLY B O 1
ATOM 2042 N N . LEU B 1 114 ? 6.863 7.266 3.203 1 94.56 114 LEU B N 1
ATOM 2043 C CA . LEU B 1 114 ? 7.551 8.125 2.248 1 94.56 114 LEU B CA 1
ATOM 2044 C C . LEU B 1 114 ? 7.957 9.445 2.898 1 94.56 114 LEU B C 1
ATOM 2046 O O . LEU B 1 114 ? 7.211 10 3.705 1 94.56 114 LEU B O 1
ATOM 2050 N N . ARG B 1 115 ? 9.055 9.867 2.494 1 91.62 115 ARG B N 1
ATOM 2051 C CA . ARG B 1 115 ? 9.664 10.961 3.24 1 91.62 115 ARG B CA 1
ATOM 2052 C C . ARG B 1 115 ? 9.398 12.305 2.564 1 91.62 115 ARG B C 1
ATOM 2054 O O . ARG B 1 115 ? 9.477 12.414 1.34 1 91.62 115 ARG B O 1
ATOM 2061 N N . TYR B 1 116 ? 9.117 13.281 3.422 1 87.44 116 TYR B N 1
ATOM 2062 C CA . TYR B 1 116 ? 9.07 14.688 3.012 1 87.44 116 TYR B CA 1
ATOM 2063 C C . TYR B 1 116 ? 10.453 15.328 3.104 1 87.44 116 TYR B C 1
ATOM 2065 O O . TYR B 1 116 ? 11.312 14.852 3.848 1 87.44 116 TYR B O 1
ATOM 2073 N N . PRO B 1 117 ? 10.664 16.344 2.311 1 89.31 117 PRO B N 1
ATOM 2074 C CA . PRO B 1 117 ? 12 16.953 2.346 1 89.31 117 PRO B CA 1
ATOM 2075 C C . PRO B 1 117 ? 12.227 17.797 3.594 1 89.31 117 PRO B C 1
ATOM 2077 O O . PRO B 1 117 ? 13.281 18.422 3.732 1 89.31 117 PRO B O 1
ATOM 2080 N N . ASP B 1 118 ? 11.383 17.812 4.566 1 83.88 118 ASP B N 1
ATOM 2081 C CA . ASP B 1 118 ? 11.477 18.625 5.773 1 83.88 118 ASP B CA 1
ATOM 2082 C C . ASP B 1 118 ? 12.484 18.047 6.758 1 83.88 118 ASP B C 1
ATOM 2084 O O . ASP B 1 118 ? 12.938 18.734 7.672 1 83.88 118 ASP B O 1
ATOM 2088 N N . GLY B 1 119 ? 12.781 16.797 6.664 1 78.81 119 GLY B N 1
ATOM 2089 C CA . GLY B 1 119 ? 13.695 16.094 7.543 1 78.81 119 GLY B CA 1
ATOM 2090 C C . GLY B 1 119 ? 13.547 14.586 7.473 1 78.81 119 GLY B C 1
ATOM 2091 O O . GLY B 1 119 ? 12.555 14.078 6.949 1 78.81 119 GLY B O 1
ATOM 2092 N N . PHE B 1 120 ? 14.43 13.914 8.148 1 77.06 120 PHE B N 1
ATOM 2093 C CA . PHE B 1 120 ? 14.516 12.469 8.047 1 77.06 120 PHE B CA 1
ATOM 2094 C C . PHE B 1 120 ? 13.289 11.805 8.672 1 77.06 120 PHE B C 1
ATOM 2096 O O . PHE B 1 120 ? 12.805 10.789 8.172 1 77.06 120 PHE B O 1
ATOM 2103 N N . LEU B 1 121 ? 12.68 12.32 9.648 1 76.69 121 LEU B N 1
ATOM 2104 C CA . LEU B 1 121 ? 11.578 11.672 10.367 1 76.69 121 LEU B CA 1
ATOM 2105 C C . LEU B 1 121 ? 10.234 12.203 9.891 1 76.69 121 LEU B C 1
ATOM 2107 O O . LEU B 1 121 ? 9.18 11.758 10.359 1 76.69 121 LEU B O 1
ATOM 2111 N N . ALA B 1 122 ? 10.297 13.133 9 1 82.31 122 ALA B N 1
ATOM 2112 C CA . ALA B 1 122 ? 9.055 13.633 8.414 1 82.31 122 ALA B CA 1
ATOM 2113 C C . ALA B 1 122 ? 8.562 12.703 7.309 1 82.31 122 ALA B C 1
ATOM 2115 O O . ALA B 1 122 ? 9.07 12.734 6.188 1 82.31 122 ALA B O 1
ATOM 2116 N N . THR B 1 123 ? 7.574 11.812 7.688 1 86.69 123 THR B N 1
ATOM 2117 C CA . THR B 1 123 ? 7.121 10.82 6.719 1 86.69 123 THR B CA 1
ATOM 2118 C C . THR B 1 123 ? 5.602 10.836 6.598 1 86.69 123 THR B C 1
ATOM 2120 O O . THR B 1 123 ? 4.918 11.523 7.363 1 86.69 123 THR B O 1
ATOM 2123 N N . SER B 1 124 ? 5.094 10.133 5.66 1 88 124 SER B N 1
ATOM 2124 C CA . SER B 1 124 ? 3.662 10.031 5.391 1 88 124 SER B CA 1
ATOM 2125 C C . SER B 1 124 ? 2.943 9.266 6.496 1 88 124 SER B C 1
ATOM 2127 O O . SER B 1 124 ? 1.716 9.312 6.59 1 88 124 SER B O 1
ATOM 2129 N N . ILE B 1 125 ? 3.59 8.516 7.309 1 88.06 125 ILE B N 1
ATOM 2130 C CA . ILE B 1 125 ? 2.949 7.762 8.383 1 88.06 125 ILE B CA 1
ATOM 2131 C C . ILE B 1 125 ? 3.316 8.367 9.734 1 88.06 125 ILE B C 1
ATOM 2133 O O . ILE B 1 125 ? 2.447 8.578 10.586 1 88.06 125 ILE B O 1
ATOM 2137 N N . THR B 1 126 ? 4.613 8.539 10.062 1 73.44 126 THR B N 1
ATOM 2138 C CA . THR B 1 126 ? 5.027 9.125 11.336 1 73.44 126 THR B CA 1
ATOM 2139 C C . THR B 1 126 ? 5.652 10.5 11.117 1 73.44 126 THR B C 1
ATOM 2141 O O . THR B 1 126 ? 6.273 10.75 10.078 1 73.44 126 THR B O 1
ATOM 2144 N N . VAL B 1 127 ? 5.062 11.562 12.047 1 57.31 127 VAL B N 1
ATOM 2145 C CA . VAL B 1 127 ? 5.859 12.781 12.188 1 57.31 127 VAL B CA 1
ATOM 2146 C C . VAL B 1 127 ? 6.488 12.82 13.578 1 57.31 127 VAL B C 1
ATOM 2148 O O . VAL B 1 127 ? 5.793 12.703 14.594 1 57.31 127 VAL B O 1
ATOM 2151 N N . ASP B 1 128 ? 7.809 13.133 13.656 1 55.12 128 ASP B N 1
ATOM 2152 C CA . ASP B 1 128 ? 8.547 13.625 14.812 1 55.12 128 ASP B CA 1
ATOM 2153 C C . ASP B 1 128 ? 8.766 12.523 15.844 1 55.12 128 ASP B C 1
ATOM 2155 O O . ASP B 1 128 ? 9.43 12.742 16.859 1 55.12 128 ASP B O 1
ATOM 2159 N N . GLN B 1 129 ? 7.906 11.438 15.891 1 49.47 129 GLN B N 1
ATOM 2160 C CA . GLN B 1 129 ? 8.156 10.602 17.062 1 49.47 129 GLN 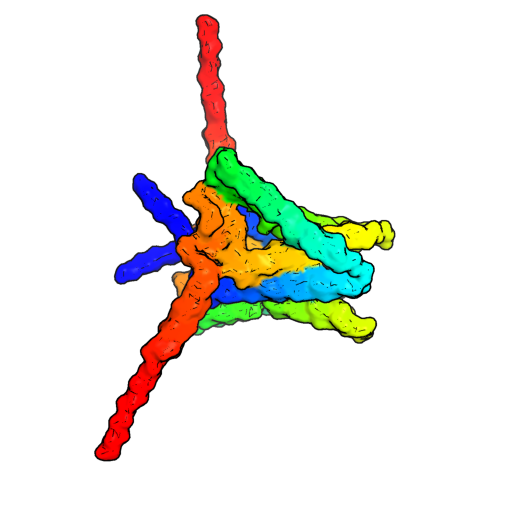B CA 1
ATOM 2161 C C . GLN B 1 129 ? 8.75 9.25 16.641 1 49.47 129 GLN B C 1
ATOM 2163 O O . GLN B 1 129 ? 8.531 8.789 15.531 1 49.47 129 GLN B O 1
ATOM 2168 N N . ASP B 1 130 ? 9.859 9.016 17.375 1 48.28 130 ASP B N 1
ATOM 2169 C CA . ASP B 1 130 ? 10.367 7.648 17.281 1 48.28 130 ASP B CA 1
ATOM 2170 C C . ASP B 1 130 ? 9.219 6.641 17.219 1 48.28 130 ASP B C 1
ATOM 2172 O O . ASP B 1 130 ? 8.375 6.605 18.125 1 48.28 130 ASP B O 1
ATOM 2176 N N . PRO B 1 131 ? 8.852 6.199 16.109 1 50.31 131 PRO B N 1
ATOM 2177 C CA . PRO B 1 131 ? 7.715 5.289 15.969 1 50.31 131 PRO B CA 1
ATOM 2178 C C . PRO B 1 131 ? 7.594 4.309 17.125 1 50.31 131 PRO B C 1
ATOM 2180 O O . PRO B 1 131 ? 6.492 3.855 17.453 1 50.31 131 PRO B O 1
ATOM 2183 N N . THR B 1 132 ? 8.688 3.969 17.766 1 49.31 132 THR B N 1
ATOM 2184 C CA . THR B 1 132 ? 8.695 3.072 18.922 1 49.31 132 THR B CA 1
ATOM 2185 C C . THR B 1 132 ? 8.141 3.775 20.156 1 49.31 132 THR B C 1
ATOM 2187 O O . THR B 1 132 ? 7.605 3.127 21.062 1 49.31 132 THR B O 1
ATOM 2190 N N . VAL B 1 133 ? 8.211 5.004 20.047 1 48.88 133 VAL B N 1
ATOM 2191 C CA . VAL B 1 133 ? 7.82 5.777 21.219 1 48.88 133 VAL B CA 1
ATOM 2192 C C . VAL B 1 133 ? 6.297 5.883 21.281 1 48.88 133 VAL B C 1
ATOM 2194 O O . VAL B 1 133 ? 5.711 5.879 22.359 1 48.88 133 VAL B O 1
ATOM 2197 N N . TYR B 1 134 ? 5.68 6.039 20.156 1 47.44 134 TYR B N 1
ATOM 2198 C CA . TYR B 1 134 ? 4.227 6.188 20.141 1 47.44 134 TYR B CA 1
ATOM 2199 C C . TYR B 1 134 ? 3.547 4.957 20.719 1 47.44 134 TYR B C 1
ATOM 2201 O O . TYR B 1 134 ? 2.564 5.074 21.453 1 47.44 134 TYR B O 1
ATOM 2209 N N . PHE B 1 135 ? 3.99 3.848 20.297 1 48.62 135 PHE B N 1
ATOM 2210 C CA . PHE B 1 135 ? 3.42 2.629 20.859 1 48.62 135 PHE B CA 1
ATOM 2211 C C . PHE B 1 135 ? 3.576 2.609 22.375 1 48.62 135 PHE B C 1
ATOM 2213 O O . PHE B 1 135 ? 2.672 2.176 23.094 1 48.62 135 PHE B O 1
ATOM 2220 N N . GLN B 1 136 ? 4.656 3.078 22.766 1 46.34 136 GLN B N 1
ATOM 2221 C CA . GLN B 1 136 ? 4.914 3.109 24.203 1 46.34 136 GLN B CA 1
ATOM 2222 C C . GLN B 1 136 ? 4.008 4.117 24.906 1 46.34 136 GLN B C 1
ATOM 2224 O O . GLN B 1 136 ? 3.529 3.861 26.016 1 46.34 136 GLN B O 1
ATOM 2229 N N . ALA B 1 137 ? 3.764 5.199 24.234 1 51 137 ALA B N 1
ATOM 2230 C CA . ALA B 1 137 ? 2.934 6.242 24.844 1 51 137 ALA B CA 1
ATOM 2231 C C . ALA B 1 137 ? 1.472 5.812 24.906 1 51 137 ALA B C 1
ATOM 2233 O O . ALA B 1 137 ? 0.801 6.02 25.922 1 51 137 ALA B O 1
ATOM 2234 N N . GLN B 1 138 ? 0.934 5.262 23.891 1 48.22 138 GLN B N 1
ATOM 2235 C CA . GLN B 1 138 ? -0.437 4.762 23.906 1 48.22 138 GLN B CA 1
ATOM 2236 C C . GLN B 1 138 ? -0.617 3.672 24.953 1 48.22 138 GLN B C 1
ATOM 2238 O O . GLN B 1 138 ? -1.666 3.588 25.594 1 48.22 138 GLN B O 1
ATOM 2243 N N . GLU B 1 139 ? 0.357 2.84 25.016 1 48.84 139 GLU B N 1
ATOM 2244 C CA . GLU B 1 139 ? 0.33 1.837 26.078 1 48.84 139 GLU B CA 1
ATOM 2245 C C . GLU B 1 139 ? 0.268 2.492 27.453 1 48.84 139 GLU B C 1
ATOM 2247 O O . GLU B 1 139 ? -0.472 2.039 28.328 1 48.84 139 GLU B O 1
ATOM 2252 N N . LYS B 1 140 ? 0.98 3.559 27.625 1 53.75 140 LYS B N 1
ATOM 2253 C CA . LYS B 1 140 ? 0.991 4.266 28.906 1 53.75 140 LYS B CA 1
ATOM 2254 C C . LYS B 1 140 ? -0.343 4.965 29.156 1 53.75 140 LYS B C 1
ATOM 2256 O O . LYS B 1 140 ? -0.85 4.957 30.281 1 53.75 140 LYS B O 1
ATOM 2261 N N . GLU B 1 141 ? -0.893 5.648 28.219 1 49.47 141 GLU B N 1
ATOM 2262 C CA . GLU B 1 141 ? -2.199 6.281 28.359 1 49.47 141 GLU B CA 1
ATOM 2263 C C . GLU B 1 141 ? -3.285 5.25 28.656 1 49.47 141 GLU B C 1
ATOM 2265 O O . GLU B 1 141 ? -4.156 5.48 29.484 1 49.47 141 GLU B O 1
ATOM 2270 N N . ASN B 1 142 ? -3.211 4.18 27.953 1 51.94 142 ASN B N 1
ATOM 2271 C CA . ASN B 1 142 ? -4.129 3.086 28.25 1 51.94 142 ASN B CA 1
ATOM 2272 C C . ASN B 1 142 ? -3.891 2.523 29.656 1 51.94 142 ASN B C 1
ATOM 2274 O O . ASN B 1 142 ? -4.832 2.105 30.328 1 51.94 142 ASN B O 1
ATOM 2278 N N . ASN B 1 143 ? -2.67 2.537 29.969 1 54.5 143 ASN B N 1
ATOM 2279 C CA . ASN B 1 143 ? -2.338 2.039 31.297 1 54.5 143 ASN B CA 1
ATOM 2280 C C . ASN B 1 143 ? -2.592 3.094 32.375 1 54.5 143 ASN B C 1
ATOM 2282 O O . ASN B 1 143 ? -2.719 2.766 33.531 1 54.5 143 ASN B O 1
ATOM 2286 N N . SER B 1 144 ? -2.424 4.379 32.062 1 51.62 144 SER B N 1
ATOM 2287 C CA . SER B 1 144 ? -2.623 5.406 33.094 1 51.62 144 SER B CA 1
ATOM 2288 C C . SER B 1 144 ? -4.102 5.594 33.406 1 51.62 144 SER B C 1
ATOM 2290 O O . SER B 1 144 ? -4.457 6.207 34.406 1 51.62 144 SER B O 1
ATOM 2292 N N . THR B 1 145 ? -5.004 5.613 32.438 1 46.56 145 THR B N 1
ATOM 2293 C CA . THR B 1 145 ? -6.375 5.859 32.844 1 46.56 145 THR B CA 1
ATOM 2294 C C . THR B 1 145 ? -6.941 4.645 33.594 1 46.56 145 THR B C 1
ATOM 2296 O O . THR B 1 145 ? -7.207 3.611 32.969 1 46.56 145 THR B O 1
ATOM 2299 N N . PRO B 1 146 ? -6.391 4.348 34.688 1 45.66 146 PRO B N 1
ATOM 2300 C CA . PRO B 1 146 ? -7.16 3.357 35.469 1 45.66 146 PRO B CA 1
ATOM 2301 C C . PRO B 1 146 ? -8.617 3.766 35.656 1 45.66 146 PRO B C 1
ATOM 2303 O O . PRO B 1 146 ? -8.906 4.934 35.906 1 45.66 146 PRO B O 1
ATOM 2306 N N . PRO B 1 147 ? -9.562 3.223 34.938 1 41.34 147 PRO B N 1
ATOM 2307 C CA . PRO B 1 147 ? -10.93 3.584 35.281 1 41.34 147 PRO B CA 1
ATOM 2308 C C . PRO B 1 147 ? -11.148 3.629 36.812 1 41.34 147 PRO B C 1
ATOM 2310 O O . PRO B 1 147 ? -10.805 2.678 37.5 1 41.34 147 PRO B O 1
ATOM 2313 N N . SER B 1 148 ? -10.82 4.715 37.469 1 40.19 148 SER B N 1
ATOM 2314 C CA . SER B 1 148 ? -11.242 4.844 38.844 1 40.19 148 SER B CA 1
ATOM 2315 C C . SER B 1 148 ? -12.703 4.438 39.031 1 40.19 148 SER B C 1
ATOM 2317 O O . SER B 1 148 ? -13.602 5.102 38.5 1 40.19 148 SER B O 1
ATOM 2319 N N . TYR B 1 149 ? -13.031 3.18 39 1 39.41 149 TYR B N 1
ATOM 2320 C CA . TYR B 1 149 ? -14.32 2.68 39.469 1 39.41 149 TYR B CA 1
ATOM 2321 C C . TYR B 1 149 ? -14.633 3.201 40.875 1 39.41 149 TYR B C 1
ATOM 2323 O O . TYR B 1 149 ? -13.883 2.959 41.812 1 39.41 149 TYR B O 1
ATOM 2331 N N . SER B 1 150 ? -15.07 4.477 41.031 1 36.62 150 SER B N 1
ATOM 2332 C CA . SER B 1 150 ? -15.688 4.941 42.281 1 36.62 150 SER B CA 1
ATOM 2333 C C . SER B 1 150 ? -16.641 3.898 42.844 1 36.62 150 SER B C 1
ATOM 2335 O O . SER B 1 150 ? -17.516 3.402 42.125 1 36.62 150 SER B O 1
ATOM 2337 N N . THR B 1 151 ? -16.203 3.158 43.812 1 38.69 151 THR B N 1
ATOM 2338 C CA . THR B 1 151 ? -16.938 2.26 44.688 1 38.69 151 THR B CA 1
ATOM 2339 C C . THR B 1 151 ? -18.219 2.92 45.188 1 38.69 151 THR B C 1
ATOM 2341 O O . THR B 1 151 ? -18.172 3.967 45.844 1 38.69 151 THR B O 1
ATOM 2344 N N . PHE B 1 152 ? -19.359 2.92 44.5 1 34.44 152 PHE B N 1
ATOM 2345 C CA . PHE B 1 152 ? -20.688 3.229 45 1 34.44 152 PHE B CA 1
ATOM 2346 C C . PHE B 1 152 ? -20.969 2.469 46.281 1 34.44 152 PHE B C 1
ATOM 2348 O O . PHE B 1 152 ? -20.891 1.239 46.312 1 34.44 152 PHE B O 1
ATOM 2355 N N . LYS B 1 153 ? -20.547 3.01 47.438 1 38.94 153 LYS B N 1
ATOM 2356 C CA . LYS B 1 153 ? -21.109 2.561 48.719 1 38.94 153 LYS B CA 1
ATOM 2357 C C . LYS B 1 153 ? -22.625 2.465 48.656 1 38.94 153 LYS B C 1
ATOM 2359 O O . LYS B 1 153 ? -23.281 3.336 48.062 1 38.94 153 LYS B O 1
ATOM 2364 N N . PRO B 1 154 ? -23.25 1.301 49.188 1 34.97 154 PRO B N 1
ATOM 2365 C CA . PRO B 1 154 ? -24.703 1.294 49.312 1 34.97 154 PRO B CA 1
ATOM 2366 C C . PRO B 1 154 ? -25.234 2.455 50.156 1 34.97 154 PRO B C 1
ATOM 2368 O O . PRO B 1 154 ? -24.5 2.984 51 1 34.97 154 PRO B O 1
#

Radius of gyration: 21.49 Å; Cα contacts (8 Å, |Δi|>4): 447; chains: 2; bounding box: 50×68×75 Å

pLDDT: mean 83.8, std 21.72, range [24.28, 98.94]

InterPro domains:
  IPR025356 Protein of unknown function DUF4260 [PF14079] (15-125)

Organism: NCBI:txid74557

Sequence (308 aa):
MSTSPPPPARGMVRVLLQLEGFCLLVACVVAYAKLQGNWIVFAFGFFAGDLFSLGYAGGNWLGATMYNLSHNLVGPLLLVSIYLALPSPPVELAMVAAIWMAHIGWERSLGYGLRYPDGFLATSITVDQDPTVYFQAQEKENNSTPPSYSTFKPMSTSPPPPARGMVRVLLQLEGFCLLVACVVAYAKLQGNWIVFAFGFFAGDLFSLGYAGGNWLGATMYNLSHNLVGPLLLVSIYLALPSPPVELAMVAAIWMAHIGWERSLGYGLRYPDGFLATSITVDQDPTVYFQAQEKENNSTPPSYSTFKP